Protein AF-0000000084645738 (afdb_homodimer)

Solvent-accessible surface area (backbone atoms only — not comparable to full-atom values): 15683 Å² total; per-residue (Å²): 135,86,78,62,60,73,39,54,56,56,24,42,34,43,46,16,68,72,65,32,25,70,26,30,28,39,40,43,40,24,30,69,53,58,88,92,52,81,77,32,96,80,44,27,20,27,33,40,83,92,60,74,38,79,64,73,41,34,33,49,59,48,52,29,48,41,45,73,14,26,33,33,26,34,39,42,29,28,55,78,23,42,85,62,40,76,23,53,52,48,69,60,42,36,53,37,39,76,53,41,87,52,50,32,29,40,29,28,4,66,43,44,60,73,33,47,59,59,37,42,75,33,51,32,57,21,38,47,42,59,58,58,52,45,33,48,68,41,55,51,65,60,37,52,54,47,46,62,64,59,54,63,69,76,115,130,80,75,60,59,68,36,50,58,54,28,43,31,44,46,17,68,71,66,33,26,70,28,31,28,38,39,43,41,24,31,67,52,57,89,91,53,82,78,34,94,82,43,28,20,26,34,41,82,93,59,74,39,79,59,72,39,33,34,48,60,47,52,28,48,40,43,74,17,26,35,33,26,35,38,43,28,28,54,78,24,43,87,62,40,76,22,55,52,47,69,59,42,34,53,36,39,76,54,44,88,55,50,30,31,40,27,28,4,66,44,44,56,63,36,47,58,59,37,42,74,32,50,30,55,22,38,47,45,58,55,64,52,44,39,46,66,34,55,49,65,54,32,50,53,44,43,64,64,58,55,62,75,77,117

InterPro domains:
  IPR006062 Histidine biosynthesis protein [PF00977] (1-139)
  IPR011060 Ribulose-phosphate binding barrel [SSF51366] (2-155)
  IPR013785 Aldolase-type TIM barrel [G3DSA:3.20.20.70] (1-155)
  IPR050064 Imidazole glycerol phosphate synthase HisA/HisF [PTHR21235] (2-155)

Structure (mmCIF, N/CA/C/O backbone):
data_AF-0000000084645738-model_v1
#
loop_
_entity.id
_entity.type
_entity.pdbx_description
1 polymer 'Imidazole glycerol phosphate synthase subunit hisF'
#
loop_
_atom_site.group_PDB
_atom_site.id
_atom_site.type_symbol
_atom_site.label_atom_id
_atom_site.label_alt_id
_atom_site.label_comp_id
_atom_site.label_asym_id
_atom_site.label_entity_id
_atom_site.label_seq_id
_atom_site.pdbx_PDB_ins_code
_atom_site.Cartn_x
_atom_site.Cartn_y
_atom_site.Cartn_z
_atom_site.occupancy
_atom_site.B_iso_or_equiv
_atom_site.auth_seq_id
_atom_site.auth_comp_id
_atom_site.auth_asym_id
_atom_site.auth_atom_id
_atom_site.pdbx_PDB_model_num
ATOM 1 N N . MET A 1 1 ? -13.875 25.016 13.992 1 19.98 1 MET A N 1
ATOM 2 C CA . MET A 1 1 ? -13.547 24.531 12.656 1 19.98 1 MET A CA 1
ATOM 3 C C . MET A 1 1 ? -12.781 23.203 12.742 1 19.98 1 MET A C 1
ATOM 5 O O . MET A 1 1 ? -11.984 23 13.656 1 19.98 1 MET A O 1
ATOM 9 N N . ASN A 1 2 ? -13.375 21.922 12.234 1 23.47 2 ASN A N 1
ATOM 10 C CA . ASN A 1 2 ? -13.695 20.578 12.672 1 23.47 2 ASN A CA 1
ATOM 11 C C . ASN A 1 2 ? -12.523 19.625 12.477 1 23.47 2 ASN A C 1
ATOM 13 O O . ASN A 1 2 ? -12.391 19 11.414 1 23.47 2 ASN A O 1
ATOM 17 N N . THR A 1 3 ? -11.312 20.094 12.461 1 30.38 3 THR A N 1
ATOM 18 C CA . THR A 1 3 ? -9.969 19.562 12.656 1 30.38 3 THR A CA 1
ATOM 19 C C . THR A 1 3 ? -10.008 18.312 13.547 1 30.38 3 THR A C 1
ATOM 21 O O . THR A 1 3 ? -8.961 17.797 13.938 1 30.38 3 THR A O 1
ATOM 24 N N . ALA A 1 4 ? -11.125 18.125 14.25 1 30.77 4 ALA A N 1
ATOM 25 C CA . ALA A 1 4 ? -11.547 17.344 15.406 1 30.77 4 ALA A CA 1
ATOM 26 C C . ALA A 1 4 ? -11.188 15.867 15.234 1 30.77 4 ALA A C 1
ATOM 28 O O . ALA A 1 4 ? -10.766 15.211 16.188 1 30.77 4 ALA A O 1
ATOM 29 N N . ALA A 1 5 ? -11.672 15.305 14.141 1 34.72 5 ALA A N 1
ATOM 30 C CA . ALA A 1 5 ? -11.891 13.859 14.109 1 34.72 5 ALA A CA 1
ATOM 31 C C . ALA A 1 5 ? -10.57 13.102 14.031 1 34.72 5 ALA A C 1
ATOM 33 O O . ALA A 1 5 ? -10.523 11.953 13.586 1 34.72 5 ALA A O 1
ATOM 34 N N . ILE A 1 6 ? -9.508 13.734 13.617 1 42.94 6 ILE A N 1
ATOM 35 C CA . ILE A 1 6 ? -8.312 12.906 13.734 1 42.94 6 ILE A CA 1
ATOM 36 C C . ILE A 1 6 ? -8.203 12.352 15.148 1 42.94 6 ILE A C 1
ATOM 38 O O . ILE A 1 6 ? -7.805 13.07 16.078 1 42.94 6 ILE A O 1
ATOM 42 N N . ALA A 1 7 ? -9.211 11.891 15.562 1 41.12 7 ALA A N 1
ATOM 43 C CA . ALA A 1 7 ? -9.43 11.469 16.938 1 41.12 7 ALA A CA 1
ATOM 44 C C . ALA A 1 7 ? -8.141 10.953 17.562 1 41.12 7 ALA A C 1
ATOM 46 O O . ALA A 1 7 ? -7.125 10.797 16.891 1 41.12 7 ALA A O 1
ATOM 47 N N . ARG A 1 8 ? -8.211 9.93 18.531 1 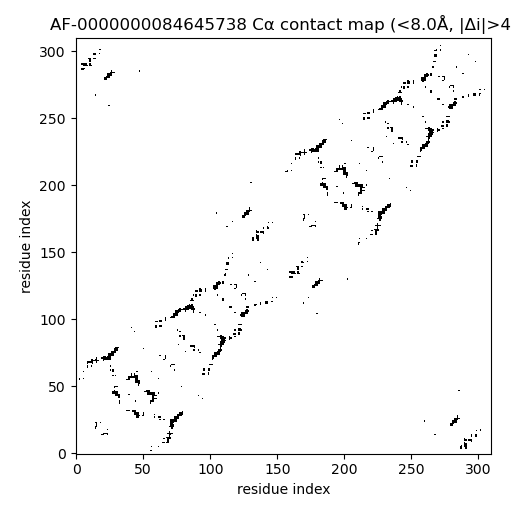45.41 8 ARG A N 1
ATOM 48 C CA . ARG A 1 8 ? -7.336 9.57 19.641 1 45.41 8 ARG A CA 1
ATOM 49 C C . ARG A 1 8 ? -6.051 8.922 19.141 1 45.41 8 ARG A C 1
ATOM 51 O O . ARG A 1 8 ? -6.031 7.727 18.828 1 45.41 8 ARG A O 1
ATOM 58 N N . PRO A 1 9 ? -5.062 9.812 18.781 1 52.31 9 PRO A N 1
ATOM 59 C CA . PRO A 1 9 ? -3.691 9.359 18.531 1 52.31 9 PRO A CA 1
ATOM 60 C C . PRO A 1 9 ? -3.316 8.125 19.359 1 52.31 9 PRO A C 1
ATOM 62 O O . PRO A 1 9 ? -2.453 7.348 18.953 1 52.31 9 PRO A O 1
ATOM 65 N N . ASP A 1 10 ? -4.145 7.871 20.25 1 56.78 10 ASP A N 1
ATOM 66 C CA . ASP A 1 10 ? -3.783 6.832 21.219 1 56.78 10 ASP A CA 1
ATOM 67 C C . ASP A 1 10 ? -3.959 5.441 20.609 1 56.78 10 ASP A C 1
ATOM 69 O O . ASP A 1 10 ? -3.211 4.516 20.938 1 56.78 10 ASP A O 1
ATOM 73 N N . LEU A 1 11 ? -4.836 5.363 19.531 1 60.38 11 LEU A N 1
ATOM 74 C CA . LEU A 1 11 ? -5.062 4.043 18.953 1 60.38 11 LEU A CA 1
ATOM 75 C C . LEU A 1 11 ? -3.834 3.572 18.172 1 60.38 11 LEU A C 1
ATOM 77 O O . LEU A 1 11 ? -3.412 2.42 18.312 1 60.38 11 LEU A O 1
ATOM 81 N N . LEU A 1 12 ? -3.32 4.445 17.406 1 63.72 12 LEU A N 1
ATOM 82 C CA . LEU A 1 12 ? -2.111 4.098 16.672 1 63.72 12 LEU A CA 1
ATOM 83 C C . LEU A 1 12 ? -0.973 3.752 17.625 1 63.72 12 LEU A C 1
ATOM 85 O O . LEU A 1 12 ? -0.23 2.795 17.391 1 63.72 12 LEU A O 1
ATOM 89 N N . ALA A 1 13 ? -1.015 4.512 18.609 1 66.12 13 ALA A N 1
ATOM 90 C CA . ALA A 1 13 ? 0.044 4.266 19.578 1 66.12 13 ALA A CA 1
ATOM 91 C C . ALA A 1 13 ? -0.136 2.908 20.25 1 66.12 13 ALA A C 1
ATOM 93 O O . ALA A 1 13 ? 0.835 2.174 20.453 1 66.12 13 ALA A O 1
ATOM 94 N N . ASP A 1 14 ? -1.35 2.6 20.469 1 66.62 14 ASP A N 1
ATOM 95 C CA . ASP A 1 14 ? -1.651 1.313 21.078 1 66.62 14 ASP A CA 1
ATOM 96 C C . ASP A 1 14 ? -1.335 0.158 20.141 1 66.62 14 ASP A C 1
ATOM 98 O O . ASP A 1 14 ? -0.784 -0.862 20.547 1 66.62 14 ASP A O 1
ATOM 102 N N . MET A 1 15 ? -1.644 0.355 18.891 1 67.62 15 MET A N 1
ATOM 103 C CA . MET A 1 15 ? -1.354 -0.666 17.891 1 67.62 15 MET A CA 1
ATOM 104 C C . MET A 1 15 ? 0.15 -0.862 17.734 1 67.62 15 MET A C 1
ATOM 106 O O . MET A 1 15 ? 0.629 -1.995 17.672 1 67.62 15 MET A O 1
ATOM 110 N N . ALA A 1 16 ? 0.725 0.245 17.656 1 67.69 16 ALA A N 1
ATOM 111 C CA . ALA A 1 16 ? 2.176 0.209 17.5 1 67.69 16 ALA A CA 1
ATOM 112 C C . ALA A 1 16 ? 2.838 -0.479 18.688 1 67.69 16 ALA A C 1
ATOM 114 O O . ALA A 1 16 ? 3.803 -1.23 18.516 1 67.69 16 ALA A O 1
ATOM 115 N N . THR A 1 17 ? 2.307 -0.251 19.766 1 68.25 17 THR A N 1
ATOM 116 C CA . THR A 1 17 ? 2.832 -0.866 20.984 1 68.25 17 THR A CA 1
ATOM 117 C C . THR A 1 17 ? 2.551 -2.365 21 1 68.25 17 THR A C 1
ATOM 119 O O . THR A 1 17 ? 3.414 -3.162 21.375 1 68.25 17 THR A O 1
ATOM 122 N N . GLN A 1 18 ? 1.449 -2.699 20.469 1 65.62 18 GLN A N 1
ATOM 123 C CA . GLN A 1 18 ? 1.016 -4.09 20.531 1 65.62 18 GLN A CA 1
ATOM 124 C C . GLN A 1 18 ? 1.682 -4.926 19.453 1 65.62 18 GLN A C 1
ATOM 126 O O . GLN A 1 18 ? 2.107 -6.055 19.703 1 65.62 18 GLN A O 1
ATOM 131 N N . PHE A 1 19 ? 1.628 -4.414 18.344 1 70.75 19 PHE A N 1
ATOM 132 C CA . PHE A 1 19 ? 2.045 -5.203 17.188 1 70.75 19 PHE A CA 1
ATOM 133 C C . PHE A 1 19 ? 3.426 -4.77 16.703 1 70.75 19 PHE A C 1
ATOM 135 O O . PHE A 1 19 ? 4.074 -5.488 15.945 1 70.75 19 PHE A O 1
ATOM 142 N N . GLY A 1 20 ? 3.814 -3.826 17.328 1 73.38 20 GLY A N 1
ATOM 143 C CA . GLY A 1 20 ? 5.027 -3.234 16.781 1 73.38 20 GLY A CA 1
ATOM 144 C C . GLY A 1 20 ? 4.758 -2.246 15.664 1 73.38 20 GLY A C 1
ATOM 145 O O . GLY A 1 20 ? 3.914 -2.492 14.797 1 73.38 20 GLY A O 1
ATOM 146 N N . SER A 1 21 ? 5.301 -1.102 15.742 1 72.12 21 SER A N 1
ATOM 147 C CA . SER A 1 21 ? 5.148 -0.028 14.773 1 72.12 21 SER A CA 1
ATOM 148 C C . SER A 1 21 ? 5.316 -0.547 13.344 1 72.12 21 SER A C 1
ATOM 150 O O . SER A 1 21 ? 4.629 -0.092 12.43 1 72.12 21 SER A O 1
ATOM 152 N N . GLN A 1 22 ? 6.109 -1.554 13.266 1 73.62 22 GLN A N 1
ATOM 153 C CA . GLN A 1 22 ? 6.48 -2.047 11.945 1 73.62 22 GLN A CA 1
ATOM 154 C C . GLN A 1 22 ? 5.332 -2.82 11.297 1 73.62 22 GLN A C 1
ATOM 156 O O . GLN A 1 22 ? 5.355 -3.094 10.102 1 73.62 22 GLN A O 1
ATOM 161 N N . CYS A 1 23 ? 4.262 -2.971 12.172 1 77.88 23 CYS A N 1
ATOM 162 C CA . CYS A 1 23 ? 3.197 -3.832 11.672 1 77.88 23 CYS A CA 1
ATOM 163 C C . CYS A 1 23 ? 2.043 -3.006 11.117 1 77.88 23 CYS A C 1
ATOM 165 O O . CYS A 1 23 ? 1.074 -3.559 10.594 1 77.88 23 CYS A O 1
ATOM 167 N N . ILE A 1 24 ? 2.199 -1.733 11.188 1 85.75 24 ILE A N 1
ATOM 168 C CA . ILE A 1 24 ? 1.086 -0.901 10.75 1 85.75 24 ILE A CA 1
ATOM 169 C C . ILE A 1 24 ? 1.552 0.042 9.641 1 85.75 24 ILE A C 1
ATOM 171 O O . ILE A 1 24 ? 2.477 0.833 9.844 1 85.75 24 ILE A O 1
ATOM 175 N N . VAL A 1 25 ? 0.926 -0.125 8.531 1 92.25 25 VAL A N 1
ATOM 176 C CA . VAL A 1 25 ? 1.122 0.816 7.438 1 92.25 25 VAL A CA 1
ATOM 177 C C . VAL A 1 25 ? -0.092 1.735 7.32 1 92.25 25 VAL A C 1
ATOM 179 O O . VAL A 1 25 ? -1.221 1.267 7.16 1 92.25 25 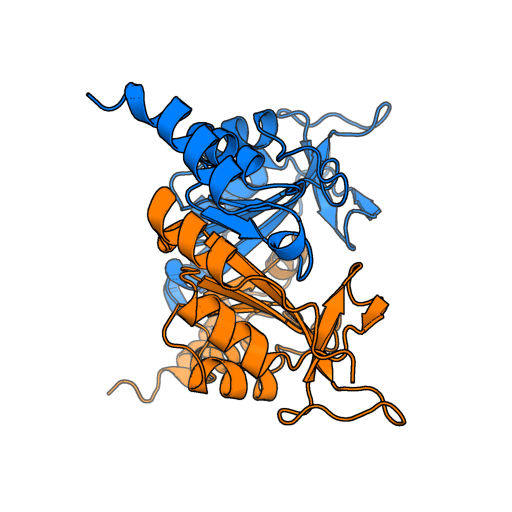VAL A O 1
ATOM 182 N N . LEU A 1 26 ? 0.115 3.014 7.453 1 90.31 26 LEU A N 1
ATOM 183 C CA . LEU A 1 26 ? -0.957 3.988 7.281 1 90.31 26 LEU A CA 1
ATOM 184 C C . LEU A 1 26 ? -1.108 4.379 5.816 1 90.31 26 LEU A C 1
ATOM 186 O O . LEU A 1 26 ? -0.167 4.895 5.207 1 90.31 26 LEU A O 1
ATOM 190 N N . SER A 1 27 ? -2.277 4.059 5.301 1 93 27 SER A N 1
ATOM 191 C CA . SER A 1 27 ? -2.584 4.547 3.959 1 93 27 SER A CA 1
ATOM 192 C C . SER A 1 27 ? -3.107 5.977 3.996 1 93 27 SER A C 1
ATOM 194 O O . SER A 1 27 ? -4.086 6.27 4.688 1 93 27 SER A O 1
ATOM 196 N N . VAL A 1 28 ? -2.439 6.832 3.316 1 94 28 VAL A N 1
ATOM 197 C CA . VAL A 1 28 ? -2.863 8.219 3.156 1 94 28 VAL A CA 1
ATOM 198 C C . VAL A 1 28 ? -3.223 8.484 1.695 1 94 28 VAL A C 1
ATOM 200 O O . VAL A 1 28 ? -2.338 8.664 0.855 1 94 28 VAL A O 1
ATOM 203 N N . ASP A 1 29 ? -4.508 8.461 1.378 1 94.81 29 ASP A N 1
ATOM 204 C CA . ASP A 1 29 ? -4.992 8.906 0.074 1 94.81 29 ASP A CA 1
ATOM 205 C C . ASP A 1 29 ? -5.172 10.422 0.041 1 94.81 29 ASP A C 1
ATOM 207 O O . ASP A 1 29 ? -6.055 10.961 0.711 1 94.81 29 ASP A O 1
ATOM 211 N N . ALA A 1 30 ? -4.336 11.023 -0.701 1 97 30 ALA A N 1
ATOM 212 C CA . ALA A 1 30 ? -4.281 12.484 -0.624 1 97 30 ALA A CA 1
ATOM 213 C C . ALA A 1 30 ? -4.438 13.109 -2.006 1 97 30 ALA A C 1
ATOM 215 O O . ALA A 1 30 ? -4.094 12.492 -3.018 1 97 30 ALA A O 1
ATOM 216 N N . ARG A 1 31 ? -4.934 14.297 -2.023 1 97.94 31 ARG A N 1
ATOM 217 C CA . ARG A 1 31 ? -5.027 15.109 -3.234 1 97.94 31 ARG A CA 1
ATOM 218 C C . ARG A 1 31 ? -4.863 16.594 -2.916 1 97.94 31 ARG A C 1
ATOM 220 O O . ARG A 1 31 ? -4.957 17 -1.756 1 97.94 31 ARG A O 1
ATOM 227 N N . LYS A 1 32 ? -4.621 17.328 -3.975 1 98.44 32 LYS A N 1
ATOM 228 C CA . LYS A 1 32 ? -4.676 18.781 -3.809 1 98.44 32 LYS A CA 1
ATOM 229 C C . LYS A 1 32 ? -6.074 19.234 -3.4 1 98.44 32 LYS A C 1
ATOM 231 O O . LYS A 1 32 ? -7.074 18.734 -3.92 1 98.44 32 LYS A O 1
ATOM 236 N N . VAL A 1 33 ? -6.094 20.141 -2.506 1 98 33 VAL A N 1
ATOM 237 C CA . VAL A 1 33 ? -7.375 20.703 -2.098 1 98 33 VAL A CA 1
ATOM 238 C C . VAL A 1 33 ? -8.055 21.359 -3.299 1 98 33 VAL A C 1
ATOM 240 O O . VAL A 1 33 ? -7.453 22.172 -3.996 1 98 33 VAL A O 1
ATOM 243 N N . PRO A 1 34 ? -9.32 20.922 -3.566 1 96.94 34 PRO A N 1
ATOM 244 C CA . PRO A 1 34 ? -10 21.516 -4.715 1 96.94 34 PRO A CA 1
ATOM 245 C C . PRO A 1 34 ? -10.172 23.031 -4.582 1 96.94 34 PRO A C 1
ATOM 247 O O . PRO A 1 34 ? -10.328 23.547 -3.473 1 96.94 34 PRO A O 1
ATOM 250 N N . VAL A 1 35 ? -10.188 23.688 -5.715 1 94.88 35 VAL A N 1
ATOM 251 C CA . VAL A 1 35 ? -10.43 25.125 -5.742 1 94.88 35 VAL A CA 1
ATOM 252 C C . VAL A 1 35 ? -11.805 25.422 -5.133 1 94.88 35 VAL A C 1
ATOM 254 O O . VAL A 1 35 ? -12.789 24.75 -5.441 1 94.88 35 VAL A O 1
ATOM 257 N N . GLY A 1 36 ? -11.922 26.406 -4.234 1 94.12 36 GLY A N 1
ATOM 258 C CA . GLY A 1 36 ? -13.18 26.781 -3.609 1 94.12 36 GLY A CA 1
ATOM 259 C C . GLY A 1 36 ? -13.391 26.125 -2.256 1 94.12 36 GLY A C 1
ATOM 260 O O . GLY A 1 36 ? -14.297 26.5 -1.51 1 94.12 36 GLY A O 1
ATOM 261 N N . SER A 1 37 ? -12.617 25.094 -2.01 1 94.69 37 SER A N 1
ATOM 262 C CA . SER A 1 37 ? -12.688 24.438 -0.708 1 94.69 37 SER A CA 1
ATOM 263 C C . SER A 1 37 ? -11.766 25.109 0.302 1 94.69 37 SER A C 1
ATOM 265 O O . SER A 1 37 ? -10.906 25.906 -0.073 1 94.69 37 SER A O 1
ATOM 267 N N . SER A 1 38 ? -12.047 24.891 1.589 1 95.12 38 SER A N 1
ATOM 268 C CA . SER A 1 38 ? -11.156 25.406 2.621 1 95.12 38 SER A CA 1
ATOM 269 C C . SER A 1 38 ? -9.758 24.812 2.49 1 95.12 38 SER A C 1
ATOM 271 O O . SER A 1 38 ? -9.586 23.594 2.467 1 95.12 38 SER A O 1
ATOM 273 N N . PRO A 1 39 ? -8.75 25.656 2.463 1 96.12 39 PRO A N 1
ATOM 274 C CA . PRO A 1 39 ? -7.391 25.156 2.25 1 96.12 39 PRO A CA 1
ATOM 275 C C . PRO A 1 39 ? -6.82 24.469 3.484 1 96.12 39 PRO A C 1
ATOM 277 O O . PRO A 1 39 ? -7.242 24.75 4.609 1 96.12 39 PRO A O 1
ATOM 280 N N . THR A 1 40 ? -6 23.5 3.271 1 96.19 40 THR A N 1
ATOM 281 C CA . THR A 1 40 ? -5.125 22.984 4.316 1 96.19 40 THR A CA 1
ATOM 282 C C . THR A 1 40 ? -3.775 23.688 4.293 1 96.19 40 THR A C 1
ATOM 284 O O . THR A 1 40 ? -3.373 24.234 3.264 1 96.19 40 THR A O 1
ATOM 287 N N . PRO A 1 41 ? -3.074 23.688 5.41 1 96.88 41 PRO A N 1
ATOM 288 C CA . PRO A 1 41 ? -1.76 24.328 5.434 1 96.88 41 PRO A CA 1
ATOM 289 C C . PRO A 1 41 ? -0.815 23.781 4.363 1 96.88 41 PRO A C 1
ATOM 291 O O . PRO A 1 41 ? -0.077 24.547 3.736 1 96.88 41 PRO A O 1
ATOM 294 N N . SER A 1 42 ? -0.787 22.484 4.047 1 98.19 42 SER A N 1
ATOM 295 C CA . SER A 1 42 ? 0.141 21.891 3.094 1 98.19 42 SER A CA 1
ATOM 296 C C . SER A 1 42 ? -0.382 22 1.665 1 98.19 42 SER A C 1
ATOM 298 O O . SER A 1 42 ? 0.374 21.828 0.707 1 98.19 42 SER A O 1
ATOM 300 N N . GLY A 1 43 ? -1.649 22.219 1.474 1 98.25 43 GLY A N 1
ATOM 301 C CA . GLY A 1 43 ? -2.26 22.266 0.154 1 98.25 43 GLY A CA 1
ATOM 302 C C . GLY A 1 43 ? -2.861 20.938 -0.271 1 98.25 43 GLY A C 1
ATOM 303 O O . GLY A 1 43 ? -3.547 20.875 -1.292 1 98.25 43 GLY A O 1
ATOM 304 N N . TRP A 1 44 ? -2.631 19.906 0.46 1 98.19 44 TRP A N 1
ATOM 305 C CA . TRP A 1 44 ? -3.205 18.594 0.198 1 98.19 44 TRP A CA 1
ATOM 306 C C . TRP A 1 44 ? -4.176 18.188 1.304 1 98.19 44 TRP A C 1
ATOM 308 O O . TRP A 1 44 ? -3.982 18.547 2.469 1 98.19 44 TRP A O 1
ATOM 318 N N . GLU A 1 45 ? -5.227 17.422 0.9 1 96.19 45 GLU A N 1
ATOM 319 C CA . GLU A 1 45 ? -6.16 16.859 1.873 1 96.19 45 GLU A CA 1
ATOM 320 C C . GLU A 1 45 ? -6.254 15.344 1.74 1 96.19 45 GLU A C 1
ATOM 322 O O . GLU A 1 45 ? -6.051 14.797 0.654 1 96.19 45 GLU A O 1
ATOM 327 N N . VAL A 1 46 ? -6.535 14.758 2.887 1 93.75 46 VAL A N 1
ATOM 328 C CA . VAL A 1 46 ? -6.828 13.328 2.906 1 93.75 46 VAL A CA 1
ATOM 329 C C . VAL A 1 46 ? -8.219 13.078 2.336 1 93.75 46 VAL A C 1
ATOM 331 O O . VAL A 1 46 ? -9.148 13.852 2.588 1 93.75 46 VAL A O 1
ATOM 334 N N . THR A 1 47 ? -8.281 12.016 1.558 1 92.69 47 THR A N 1
ATOM 335 C CA . THR A 1 47 ? -9.578 11.609 1.035 1 92.69 47 THR A CA 1
ATOM 336 C C . THR A 1 47 ? -9.953 10.219 1.542 1 92.69 47 THR A C 1
ATOM 338 O O . THR A 1 47 ? -9.125 9.523 2.135 1 92.69 47 THR A O 1
ATOM 341 N N . THR A 1 48 ? -11.195 9.898 1.443 1 85.5 48 THR A N 1
ATOM 342 C CA . THR A 1 48 ? -11.727 8.57 1.715 1 85.5 48 THR A CA 1
ATOM 343 C C . THR A 1 48 ? -12.562 8.07 0.539 1 85.5 48 THR A C 1
ATOM 345 O O . THR A 1 48 ? -12.688 8.758 -0.477 1 85.5 48 THR A O 1
ATOM 348 N N . HIS A 1 49 ? -13.016 6.848 0.566 1 83.5 49 HIS A N 1
ATOM 349 C CA . HIS A 1 49 ? -13.828 6.246 -0.485 1 83.5 49 HIS A CA 1
ATOM 350 C C . HIS A 1 49 ? -13.125 6.316 -1.835 1 83.5 49 HIS A C 1
ATOM 352 O O . HIS A 1 49 ? -13.695 6.793 -2.816 1 83.5 49 HIS A O 1
ATOM 358 N N . GLY A 1 50 ? -11.867 5.941 -1.845 1 79.69 50 GLY A N 1
ATOM 359 C CA . GLY A 1 50 ? -11.125 5.871 -3.09 1 79.69 50 GLY A CA 1
ATOM 360 C C . GLY A 1 50 ? -10.852 7.23 -3.703 1 79.69 50 GLY A C 1
ATOM 361 O O . GLY A 1 50 ? -10.805 7.367 -4.93 1 79.69 50 GLY A O 1
ATOM 362 N N . GLY A 1 51 ? -10.859 8.328 -2.865 1 87.38 51 GLY A N 1
ATOM 363 C CA . GLY A 1 51 ? -10.562 9.656 -3.377 1 87.38 51 GLY A CA 1
ATOM 364 C C . GLY A 1 51 ? -11.805 10.492 -3.609 1 87.38 51 GLY A C 1
ATOM 365 O O . GLY A 1 51 ? -11.711 11.688 -3.908 1 87.38 51 GLY A O 1
ATOM 366 N N . ARG A 1 52 ? -12.953 9.945 -3.416 1 88.06 52 ARG A N 1
ATOM 367 C CA . ARG A 1 52 ? -14.195 10.602 -3.791 1 88.06 52 ARG A CA 1
ATOM 368 C C . ARG A 1 52 ? -14.633 11.594 -2.723 1 88.06 52 ARG A C 1
ATOM 370 O O . ARG A 1 52 ? -15.32 12.578 -3.021 1 88.06 52 ARG A O 1
ATOM 377 N N . ARG A 1 53 ? -14.289 11.32 -1.519 1 88.75 53 ARG A N 1
ATOM 378 C CA . ARG A 1 53 ? -14.742 12.18 -0.43 1 88.75 53 ARG A CA 1
ATOM 379 C C . ARG A 1 53 ? -13.562 12.867 0.256 1 88.75 53 ARG A C 1
ATOM 381 O O . ARG A 1 53 ? -12.656 12.195 0.757 1 88.75 53 ARG A O 1
ATOM 388 N N . GLY A 1 54 ? -13.641 14.211 0.299 1 88.81 54 GLY A N 1
ATOM 389 C CA . GLY A 1 54 ? -12.648 14.977 1.038 1 88.81 54 GLY A CA 1
ATOM 390 C C . GLY A 1 54 ? -12.906 15 2.533 1 88.81 54 GLY A C 1
ATOM 391 O O . GLY A 1 54 ? -14.062 15.055 2.967 1 88.81 54 GLY A O 1
ATOM 392 N N . THR A 1 55 ? -11.836 15.031 3.336 1 86.81 55 THR A N 1
ATOM 393 C CA . THR A 1 55 ? -12 15.023 4.785 1 86.81 55 THR A CA 1
ATOM 394 C C . THR A 1 55 ? -11.711 16.406 5.367 1 86.81 55 THR A C 1
ATOM 396 O O . THR A 1 55 ? -12.055 16.688 6.516 1 86.81 55 THR A O 1
ATOM 399 N N . GLY A 1 56 ? -11.062 17.203 4.578 1 88.75 56 GLY A N 1
ATOM 400 C CA . GLY A 1 56 ? -10.602 18.484 5.102 1 88.75 56 GLY A CA 1
ATOM 401 C C . GLY A 1 56 ? -9.375 18.359 5.98 1 88.75 56 GLY A C 1
ATOM 402 O O . GLY A 1 56 ? -8.805 19.359 6.41 1 88.75 56 GLY A O 1
ATOM 403 N N . ILE A 1 57 ? -8.875 17.125 6.207 1 88.5 57 ILE A N 1
ATOM 404 C CA . ILE A 1 57 ? -7.691 16.859 7.023 1 88.5 57 ILE A CA 1
ATOM 405 C C . ILE A 1 57 ? -6.43 17.062 6.184 1 88.5 57 ILE A C 1
ATOM 407 O O . ILE A 1 57 ? -6.352 16.562 5.055 1 88.5 57 ILE A O 1
ATOM 411 N N . ASP A 1 58 ? -5.523 17.797 6.773 1 93.38 58 ASP A N 1
ATOM 412 C CA . ASP A 1 58 ? -4.258 18.016 6.078 1 93.38 58 ASP A CA 1
ATOM 413 C C . ASP A 1 58 ? -3.471 16.719 5.941 1 93.38 58 ASP A C 1
ATOM 415 O O . ASP A 1 58 ? -3.186 16.047 6.938 1 93.38 58 ASP A O 1
ATOM 419 N N . ALA A 1 59 ? -3.057 16.422 4.719 1 95.69 59 ALA A N 1
ATOM 420 C CA . ALA A 1 59 ? -2.426 15.133 4.445 1 95.69 59 ALA A CA 1
ATOM 421 C C . ALA A 1 59 ? -1.059 15.039 5.117 1 95.69 59 ALA A C 1
ATOM 423 O O . ALA A 1 59 ? -0.699 13.992 5.66 1 95.69 59 ALA A O 1
ATOM 424 N N . VAL A 1 60 ? -0.242 16.078 5.055 1 97.38 60 VAL A N 1
ATOM 425 C CA . VAL A 1 60 ? 1.099 16.078 5.633 1 97.38 60 VAL A CA 1
ATOM 426 C C . VAL A 1 60 ? 1.006 15.977 7.152 1 97.38 60 VAL A C 1
ATOM 428 O O . VAL A 1 60 ? 1.713 15.18 7.773 1 97.38 60 VAL A O 1
ATOM 431 N N . GLU A 1 61 ? 0.076 16.719 7.711 1 92.56 61 GLU A N 1
ATOM 432 C CA . GLU A 1 61 ? -0.137 16.656 9.156 1 92.56 61 GLU A CA 1
ATOM 433 C C . GLU A 1 61 ? -0.628 15.281 9.586 1 92.56 61 GLU A C 1
ATOM 435 O O . GLU A 1 61 ? -0.211 14.758 10.625 1 92.56 61 GLU A O 1
ATOM 440 N N . TRP A 1 62 ? -1.487 14.703 8.805 1 90.44 62 TRP A N 1
ATOM 441 C CA . TRP A 1 62 ? -2.021 13.383 9.117 1 90.44 62 TRP A CA 1
ATOM 442 C C . TRP A 1 62 ? -0.915 12.328 9.125 1 90.44 62 TRP A C 1
ATOM 444 O O . TRP A 1 62 ? -0.848 11.492 10.023 1 90.44 62 TRP A O 1
ATOM 454 N N . ALA A 1 63 ? -0.063 12.375 8.133 1 92.62 63 ALA A N 1
ATOM 455 C CA . ALA A 1 63 ? 1.074 11.461 8.07 1 92.62 63 ALA A CA 1
ATOM 456 C C . ALA A 1 63 ? 1.969 11.609 9.297 1 92.62 63 ALA A C 1
ATOM 458 O O . ALA A 1 63 ? 2.363 10.609 9.906 1 92.62 63 ALA A O 1
ATOM 459 N N . ALA A 1 64 ? 2.252 12.836 9.641 1 91.5 64 ALA A N 1
ATOM 460 C CA . ALA A 1 64 ? 3.104 13.109 10.797 1 91.5 64 ALA A CA 1
ATOM 461 C C . ALA A 1 64 ? 2.459 12.594 12.078 1 91.5 64 ALA A C 1
ATOM 463 O O . ALA A 1 64 ? 3.123 11.961 12.906 1 91.5 64 ALA A O 1
ATOM 464 N N . ARG A 1 65 ? 1.208 12.836 12.148 1 85.12 65 ARG A N 1
ATOM 465 C CA . ARG A 1 65 ? 0.487 12.383 13.336 1 85.12 65 ARG A CA 1
ATOM 466 C C . ARG A 1 65 ? 0.472 10.859 13.422 1 85.12 65 ARG A C 1
ATOM 468 O O . ARG A 1 65 ? 0.647 10.289 14.5 1 85.12 65 ARG A O 1
ATOM 475 N N . GLY A 1 66 ? 0.197 10.242 12.273 1 84.62 66 GLY A N 1
ATOM 476 C CA . GLY A 1 66 ? 0.258 8.789 12.242 1 84.62 66 GLY A CA 1
ATOM 477 C C . GLY A 1 66 ? 1.593 8.242 12.703 1 84.62 66 GLY A C 1
ATOM 478 O O . GLY A 1 66 ? 1.64 7.297 13.492 1 84.62 66 GLY A O 1
ATOM 479 N N . ALA A 1 67 ? 2.662 8.805 12.211 1 87.31 67 ALA A N 1
ATOM 480 C CA . ALA A 1 67 ? 4.004 8.391 12.617 1 87.31 67 ALA A CA 1
ATOM 481 C C . ALA A 1 67 ? 4.211 8.594 14.117 1 87.31 67 ALA A C 1
ATOM 483 O O . ALA A 1 67 ? 4.738 7.711 14.797 1 87.31 67 ALA A O 1
ATOM 484 N N . ASP A 1 68 ? 3.711 9.68 14.625 1 81.75 68 ASP A N 1
ATOM 485 C CA . ASP A 1 68 ? 3.836 9.984 16.047 1 81.75 68 ASP A CA 1
ATOM 486 C C . ASP A 1 68 ? 3.061 8.977 16.891 1 81.75 68 ASP A C 1
ATOM 488 O O . ASP A 1 68 ? 3.465 8.664 18.016 1 81.75 68 ASP A O 1
ATOM 492 N N . LEU A 1 69 ? 2.021 8.531 16.281 1 77.38 69 LEU A N 1
ATOM 493 C CA . LEU A 1 69 ? 1.151 7.625 17.016 1 77.38 69 LEU A CA 1
ATOM 494 C C . LEU A 1 69 ? 1.651 6.188 16.922 1 77.38 69 LEU A C 1
ATOM 496 O O . LEU A 1 69 ? 1.102 5.285 17.562 1 77.38 69 LEU A O 1
ATOM 500 N N . GLY A 1 70 ? 2.629 5.957 15.992 1 78.12 70 GLY A N 1
ATOM 501 C CA . GLY A 1 70 ? 3.297 4.672 16.078 1 78.12 70 GLY A CA 1
ATOM 502 C C . GLY A 1 70 ? 3.189 3.854 14.805 1 78.12 70 GLY A C 1
ATOM 503 O O . GLY A 1 70 ? 3.584 2.686 14.773 1 78.12 70 GLY A O 1
ATOM 504 N N . VAL A 1 71 ? 2.605 4.457 13.758 1 84.88 71 VAL A N 1
ATOM 505 C CA . VAL A 1 71 ? 2.625 3.707 12.508 1 84.88 71 VAL A CA 1
ATOM 506 C C . VAL A 1 71 ? 4.066 3.52 12.039 1 84.88 71 VAL A C 1
ATOM 508 O O . VAL A 1 71 ? 4.895 4.422 12.188 1 84.88 71 VAL A O 1
ATOM 511 N N . GLY A 1 72 ? 4.27 2.311 11.516 1 87.56 72 GLY A N 1
ATOM 512 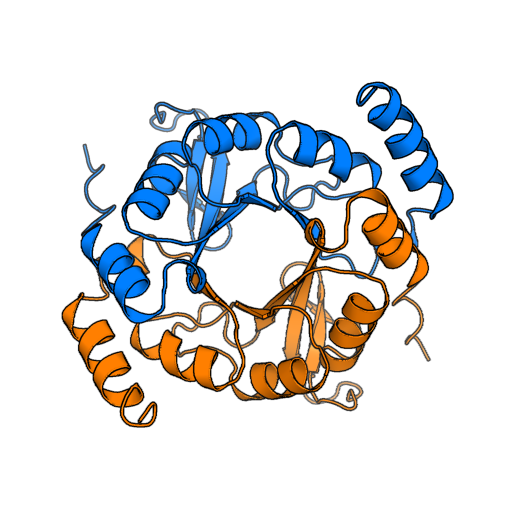C CA . GLY A 1 72 ? 5.641 1.971 11.156 1 87.56 72 GLY A CA 1
ATOM 513 C C . GLY A 1 72 ? 6.02 2.41 9.758 1 87.56 72 GLY A C 1
ATOM 514 O O . GLY A 1 72 ? 7.203 2.451 9.414 1 87.56 72 GLY A O 1
ATOM 515 N N . GLU A 1 73 ? 5.023 2.734 8.992 1 93.56 73 GLU A N 1
ATOM 516 C CA . GLU A 1 73 ? 5.23 3.051 7.582 1 93.56 73 GLU A CA 1
ATOM 517 C C . GLU A 1 73 ? 4.027 3.785 6.996 1 93.56 73 GLU A C 1
ATOM 519 O O . GLU A 1 73 ? 2.904 3.629 7.477 1 93.56 73 GLU A O 1
ATOM 524 N N . ILE A 1 74 ? 4.258 4.637 6.035 1 94.5 74 ILE A N 1
ATOM 525 C CA . ILE A 1 74 ? 3.209 5.395 5.359 1 94.5 74 ILE A CA 1
ATOM 526 C C . ILE A 1 74 ? 3.129 4.973 3.895 1 94.5 74 ILE A C 1
ATOM 528 O O . ILE A 1 74 ? 4.148 4.91 3.203 1 94.5 74 ILE A O 1
ATOM 532 N N . LEU A 1 75 ?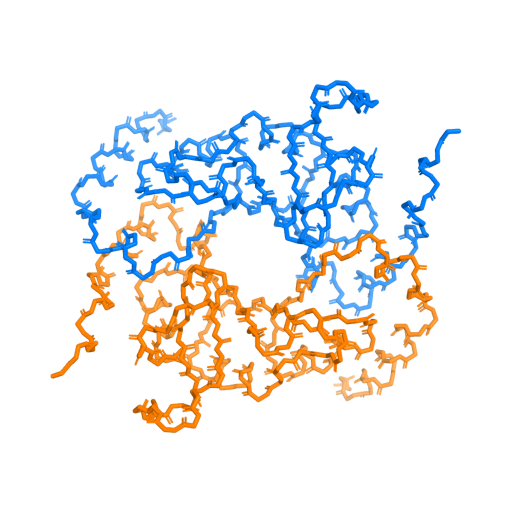 1.995 4.516 3.453 1 96.75 75 LEU A N 1
ATOM 533 C CA . LEU A 1 75 ? 1.688 4.414 2.029 1 96.75 75 LEU A CA 1
ATOM 534 C C . LEU A 1 75 ? 1 5.68 1.529 1 96.75 75 LEU A C 1
ATOM 536 O O . LEU A 1 75 ? -0.172 5.914 1.831 1 96.75 75 LEU A O 1
ATOM 540 N N . LEU A 1 76 ? 1.743 6.543 0.828 1 97.5 76 LEU A N 1
ATOM 541 C CA . LEU A 1 76 ? 1.251 7.824 0.34 1 97.5 76 LEU A CA 1
ATOM 542 C C . LEU A 1 76 ? 0.737 7.703 -1.091 1 97.5 76 LEU A C 1
ATOM 544 O O . LEU A 1 76 ? 1.527 7.617 -2.033 1 97.5 76 LEU A O 1
ATOM 548 N N . ASN A 1 77 ? -0.583 7.711 -1.213 1 96.31 77 ASN A N 1
ATOM 549 C CA . ASN A 1 77 ? -1.227 7.574 -2.516 1 96.31 77 ASN A CA 1
ATOM 550 C C . ASN A 1 77 ? -1.734 8.914 -3.031 1 96.31 77 ASN A C 1
ATOM 552 O O . ASN A 1 77 ? -2.633 9.516 -2.438 1 96.31 77 ASN A O 1
ATOM 556 N N . SER A 1 78 ? -1.129 9.43 -4.117 1 97.62 78 SER A N 1
ATOM 557 C CA . SER A 1 78 ? -1.621 10.648 -4.762 1 97.62 78 SER A CA 1
ATOM 558 C C . SER A 1 78 ? -2.84 10.352 -5.633 1 97.62 78 SER A C 1
ATOM 560 O O . SER A 1 78 ? -2.723 9.727 -6.688 1 97.62 78 SER A O 1
ATOM 562 N N . MET A 1 79 ? -3.916 10.867 -5.145 1 96.25 79 MET A N 1
ATOM 563 C CA . MET A 1 79 ? -5.152 10.648 -5.887 1 96.25 79 MET A CA 1
ATOM 564 C C . MET A 1 79 ? -5.125 11.383 -7.223 1 96.25 79 MET A C 1
ATOM 566 O O . MET A 1 79 ? -5.715 10.93 -8.203 1 96.25 79 MET A O 1
ATOM 570 N N . ASP A 1 80 ? -4.375 12.523 -7.277 1 97 80 ASP A N 1
ATOM 571 C CA . ASP A 1 80 ? -4.242 13.305 -8.5 1 97 80 ASP A CA 1
ATOM 572 C C . ASP A 1 80 ? -3.375 12.586 -9.523 1 97 80 ASP A C 1
ATOM 574 O O . ASP A 1 80 ? -3.607 12.695 -10.734 1 97 80 ASP A O 1
ATOM 578 N N . ALA A 1 81 ? -2.422 11.789 -9.062 1 95.12 81 ALA A N 1
ATOM 579 C CA . ALA A 1 81 ? -1.465 11.141 -9.953 1 95.12 81 ALA A CA 1
ATOM 580 C C . ALA A 1 81 ? -1.923 9.727 -10.305 1 95.12 81 ALA A C 1
ATOM 582 O O . ALA A 1 81 ? -1.53 9.188 -11.344 1 95.12 81 ALA A O 1
ATOM 583 N N . ASP A 1 82 ? -2.74 9.125 -9.477 1 91.31 82 ASP A N 1
ATOM 584 C CA . ASP A 1 82 ? -3.146 7.727 -9.625 1 91.31 82 ASP A CA 1
ATOM 585 C C . ASP A 1 82 ? -3.779 7.484 -10.992 1 91.31 82 ASP A C 1
ATOM 587 O O . ASP A 1 82 ? -4.695 8.203 -11.398 1 91.31 82 ASP A O 1
ATOM 591 N N . GLY A 1 83 ? -3.246 6.562 -11.672 1 86 83 GLY A N 1
ATOM 592 C CA . GLY A 1 83 ? -3.795 6.164 -12.961 1 86 83 GLY A CA 1
ATOM 593 C C . GLY A 1 83 ? -3.273 7 -14.109 1 86 83 GLY A C 1
ATOM 594 O O . GLY A 1 83 ? -3.5 6.668 -15.281 1 86 83 GLY A O 1
ATOM 595 N N . THR A 1 84 ? -2.525 8.07 -13.859 1 89.94 84 THR A N 1
ATOM 596 C CA . THR A 1 84 ? -2.094 8.984 -14.922 1 89.94 84 THR A CA 1
ATOM 597 C C . THR A 1 84 ? -0.894 8.406 -15.664 1 89.94 84 THR A C 1
ATOM 599 O O . THR A 1 84 ? -0.641 8.773 -16.812 1 89.94 84 THR A O 1
ATOM 602 N N . LYS A 1 85 ? -0.116 7.551 -14.977 1 86.06 85 LYS A N 1
ATOM 603 C CA . LYS A 1 85 ? 1.113 6.984 -15.516 1 86.06 85 LYS A CA 1
ATOM 604 C C . LYS A 1 85 ? 2.105 8.078 -15.898 1 86.06 85 LYS A C 1
ATOM 606 O O . LYS A 1 85 ? 2.877 7.922 -16.844 1 86.06 85 LYS A O 1
ATOM 611 N N . ALA A 1 86 ? 1.979 9.211 -15.242 1 92.06 86 ALA A N 1
ATOM 612 C CA . ALA A 1 86 ? 2.799 10.375 -15.586 1 92.06 86 ALA A CA 1
ATOM 613 C C . ALA A 1 86 ? 3.848 10.633 -14.508 1 92.06 86 ALA A C 1
ATOM 615 O O . ALA A 1 86 ? 4.535 11.656 -14.539 1 92.06 86 ALA A O 1
ATOM 616 N N . GLY A 1 87 ? 4.012 9.719 -13.602 1 91.94 87 GLY A N 1
ATOM 617 C CA . GLY A 1 87 ? 4.953 9.906 -12.508 1 91.94 87 GLY A CA 1
ATOM 618 C C . GLY A 1 87 ? 4.273 10.148 -11.18 1 91.94 87 GLY A C 1
ATOM 619 O O . GLY A 1 87 ? 3.082 10.453 -11.125 1 91.94 87 GLY A O 1
ATOM 620 N N . PHE A 1 88 ? 5.051 10.086 -10.148 1 95.38 88 PHE A N 1
ATOM 621 C CA . PHE A 1 88 ? 4.551 10.273 -8.797 1 95.38 88 PHE A CA 1
ATOM 622 C C . PHE A 1 88 ? 4.418 11.758 -8.461 1 95.38 88 PHE A C 1
ATOM 624 O O . PHE A 1 88 ? 4.934 12.609 -9.195 1 95.38 88 PHE A O 1
ATOM 631 N N . ASP A 1 89 ? 3.641 12.109 -7.449 1 98.12 89 ASP A N 1
ATOM 632 C CA . ASP A 1 89 ? 3.527 13.469 -6.93 1 98.12 89 ASP A CA 1
ATOM 633 C C . ASP A 1 89 ? 4.75 13.844 -6.094 1 98.12 89 ASP A C 1
ATOM 635 O O . ASP A 1 89 ? 4.738 13.703 -4.867 1 98.12 89 ASP A O 1
ATOM 639 N N . LEU A 1 90 ? 5.777 14.32 -6.762 1 98.5 90 LEU A N 1
ATOM 640 C CA . LEU A 1 90 ? 7.062 14.555 -6.105 1 98.5 90 LEU A CA 1
ATOM 641 C C . LEU A 1 90 ? 6.945 15.656 -5.059 1 98.5 90 LEU A C 1
ATOM 643 O O . LEU A 1 90 ? 7.609 15.609 -4.023 1 98.5 90 LEU A O 1
ATOM 647 N N . ALA A 1 91 ? 6.145 16.672 -5.328 1 98.69 91 ALA A N 1
ATOM 648 C CA . ALA A 1 91 ? 5.961 17.75 -4.367 1 98.69 91 ALA A CA 1
ATOM 649 C C . ALA A 1 91 ? 5.34 17.234 -3.072 1 98.69 91 ALA A C 1
ATOM 651 O O . ALA A 1 91 ? 5.816 17.547 -1.98 1 98.69 91 ALA A O 1
ATOM 652 N N . MET A 1 92 ? 4.328 16.438 -3.168 1 98.69 92 MET A N 1
ATOM 653 C CA . MET A 1 92 ? 3.691 15.852 -1.988 1 98.69 92 MET A CA 1
ATOM 654 C C . MET A 1 92 ? 4.652 14.922 -1.254 1 98.69 92 MET A C 1
ATOM 656 O O . MET A 1 92 ? 4.703 14.93 -0.023 1 98.69 92 MET A O 1
ATOM 660 N N . LEU A 1 93 ? 5.379 14.156 -2.035 1 98.44 93 LEU A N 1
ATOM 661 C CA . LEU A 1 93 ? 6.344 13.227 -1.461 1 98.44 93 LEU A CA 1
ATOM 662 C C . LEU A 1 93 ? 7.391 13.969 -0.636 1 98.44 93 LEU A C 1
ATOM 664 O O . LEU A 1 93 ? 7.688 13.578 0.495 1 98.44 93 LEU A O 1
ATOM 668 N N . ARG A 1 94 ? 7.91 15.047 -1.18 1 98.75 94 ARG A N 1
ATOM 669 C CA . ARG A 1 94 ? 8.898 15.836 -0.462 1 98.75 94 ARG A CA 1
ATOM 670 C C . ARG A 1 94 ? 8.32 16.406 0.827 1 98.75 94 ARG A C 1
ATOM 672 O O . ARG A 1 94 ? 8.984 16.406 1.867 1 98.75 94 ARG A O 1
ATOM 679 N N . ALA A 1 95 ? 7.098 16.875 0.741 1 98.75 95 ALA A N 1
ATOM 680 C CA . ALA A 1 95 ? 6.438 17.469 1.9 1 98.75 95 ALA A CA 1
ATOM 681 C C . ALA A 1 95 ? 6.234 16.438 3.008 1 98.75 95 ALA A C 1
ATOM 683 O O . ALA A 1 95 ? 6.52 16.719 4.176 1 98.75 95 ALA A O 1
ATOM 684 N N . VAL A 1 96 ? 5.805 15.242 2.664 1 98.56 96 VAL A N 1
ATOM 685 C CA . VAL A 1 96 ? 5.559 14.211 3.66 1 98.56 96 VAL A CA 1
ATOM 686 C C . VAL A 1 96 ? 6.883 13.688 4.207 1 98.56 96 VAL A C 1
ATOM 688 O O . VAL A 1 96 ? 7.023 13.469 5.414 1 98.56 96 VAL A O 1
ATOM 691 N N . ARG A 1 97 ? 7.867 13.531 3.314 1 98.44 97 ARG A N 1
ATOM 692 C CA . ARG A 1 97 ? 9.18 13.062 3.742 1 98.44 97 ARG A CA 1
ATOM 693 C C . ARG A 1 97 ? 9.773 13.984 4.805 1 98.44 97 ARG A C 1
ATOM 695 O O . ARG A 1 97 ? 10.359 13.516 5.785 1 98.44 97 ARG A O 1
ATOM 702 N N . ALA A 1 98 ? 9.594 15.258 4.648 1 98.5 98 ALA A N 1
ATOM 703 C CA . ALA A 1 98 ? 10.133 16.25 5.578 1 98.5 98 ALA A CA 1
ATOM 704 C C . ALA A 1 98 ? 9.422 16.172 6.926 1 98.5 98 ALA A C 1
ATOM 706 O O . ALA A 1 98 ? 9.961 16.625 7.945 1 98.5 98 ALA A O 1
ATOM 707 N N . ALA A 1 99 ? 8.25 15.562 6.961 1 97.81 99 ALA A N 1
ATOM 708 C CA . ALA A 1 99 ? 7.406 15.625 8.148 1 97.81 99 ALA A CA 1
ATOM 709 C C . ALA A 1 99 ? 7.484 14.32 8.945 1 97.81 99 ALA A C 1
ATOM 711 O O . ALA A 1 99 ? 7.043 14.266 10.094 1 97.81 99 ALA A O 1
ATOM 712 N N . VAL A 1 100 ? 8.07 13.242 8.336 1 96.38 100 VAL A N 1
ATOM 713 C CA . VAL A 1 100 ? 8.047 11.953 9.016 1 96.38 100 VAL A CA 1
ATOM 714 C C . VAL A 1 100 ? 9.422 11.297 8.93 1 96.38 100 VAL A C 1
ATOM 716 O O . VAL A 1 100 ? 10.188 11.57 8 1 96.38 100 VAL A O 1
ATOM 719 N N . THR A 1 101 ? 9.664 10.383 9.859 1 96.12 101 THR A N 1
ATOM 720 C CA . THR A 1 101 ? 10.93 9.656 9.852 1 96.12 101 THR A CA 1
ATOM 721 C C . THR A 1 101 ? 10.711 8.188 9.508 1 96.12 101 THR A C 1
ATOM 723 O O . THR A 1 101 ? 11.664 7.461 9.219 1 96.12 101 THR A O 1
ATOM 726 N N . VAL A 1 102 ? 9.438 7.766 9.523 1 93.44 102 VAL A N 1
ATOM 727 C CA . VAL A 1 102 ? 9.125 6.383 9.164 1 93.44 102 VAL A CA 1
ATOM 728 C C . VAL A 1 102 ? 9.211 6.207 7.652 1 93.44 102 VAL A C 1
ATOM 730 O O . VAL A 1 102 ? 9.156 7.188 6.902 1 93.44 102 VAL A O 1
ATOM 733 N N . PRO A 1 103 ? 9.43 5 7.156 1 95.38 103 PRO A N 1
ATOM 734 C CA . PRO A 1 103 ? 9.484 4.773 5.711 1 95.38 103 PRO A CA 1
ATOM 735 C C . PRO A 1 103 ? 8.219 5.234 4.992 1 95.38 103 PRO A C 1
ATOM 737 O O . PRO A 1 103 ? 7.117 5.125 5.543 1 95.38 103 PRO A O 1
ATOM 740 N N . VAL A 1 104 ? 8.383 5.754 3.756 1 97 104 VAL A N 1
ATOM 741 C CA . VAL A 1 104 ? 7.289 6.211 2.91 1 97 104 VAL A CA 1
ATOM 742 C C . VAL A 1 104 ? 7.293 5.438 1.592 1 97 104 VAL A C 1
ATOM 744 O O . VAL A 1 104 ? 8.32 5.367 0.914 1 97 104 VAL A O 1
ATOM 747 N N . ILE A 1 105 ? 6.172 4.793 1.305 1 96.31 105 ILE A N 1
ATOM 748 C CA . ILE A 1 105 ? 5.941 4.188 -0.003 1 96.31 105 ILE A CA 1
ATOM 749 C C . ILE A 1 105 ? 5.191 5.172 -0.899 1 96.31 105 ILE A C 1
ATOM 751 O O . ILE A 1 105 ? 4.074 5.586 -0.581 1 96.31 105 ILE A O 1
ATOM 755 N N . ALA A 1 106 ? 5.82 5.547 -2.016 1 96.56 106 ALA A N 1
ATOM 756 C CA . ALA A 1 106 ? 5.137 6.391 -2.99 1 96.56 106 ALA A CA 1
ATOM 757 C C . ALA A 1 106 ? 4.16 5.574 -3.834 1 96.56 106 ALA A C 1
ATOM 759 O O . ALA A 1 106 ? 4.527 4.531 -4.379 1 96.56 106 ALA A O 1
ATOM 760 N N . SER A 1 107 ? 2.947 6.043 -3.934 1 94.75 107 SER A N 1
ATOM 761 C CA . SER A 1 107 ? 1.896 5.391 -4.711 1 94.75 107 SER A CA 1
ATOM 762 C C . SER A 1 107 ? 1.126 6.398 -5.555 1 94.75 107 SER A C 1
ATOM 764 O O . SER A 1 107 ? 0.9 7.531 -5.125 1 94.75 107 SER A O 1
ATOM 766 N N . GLY A 1 108 ? 0.742 5.898 -6.688 1 92.44 108 GLY A N 1
ATOM 767 C CA . GLY A 1 108 ? -0.031 6.723 -7.602 1 92.44 108 GLY A CA 1
ATOM 768 C C . GLY A 1 108 ? 0.827 7.441 -8.625 1 92.44 108 GLY A C 1
ATOM 769 O O . GLY A 1 108 ? 1.621 8.312 -8.273 1 92.44 108 GLY A O 1
ATOM 770 N N . GLY A 1 109 ? 0.648 7.031 -9.867 1 88.62 109 GLY A N 1
ATOM 771 C CA . GLY A 1 109 ? 1.288 7.793 -10.93 1 88.62 109 GLY A CA 1
ATOM 772 C C . GLY A 1 109 ? 2.355 7.008 -11.672 1 88.62 109 GLY A C 1
ATOM 773 O O . GLY A 1 109 ? 2.834 7.438 -12.719 1 88.62 109 GLY A O 1
ATOM 774 N N . ALA A 1 110 ? 2.656 5.812 -11.141 1 85.5 110 ALA A N 1
ATOM 775 C CA . ALA A 1 110 ? 3.689 5.023 -11.812 1 85.5 110 ALA A CA 1
ATOM 776 C C . ALA A 1 110 ? 3.258 4.645 -13.219 1 85.5 110 ALA A C 1
ATOM 778 O O . ALA A 1 110 ? 2.156 4.121 -13.422 1 85.5 110 ALA A O 1
ATOM 779 N N . GLY A 1 111 ? 4.156 5 -14.172 1 80.25 111 GLY A N 1
ATOM 780 C CA . GLY A 1 111 ? 3.877 4.637 -15.547 1 80.25 111 GLY A CA 1
ATOM 781 C C . GLY A 1 111 ? 5.023 3.9 -16.219 1 80.25 111 GLY A C 1
ATOM 782 O O . GLY A 1 111 ? 4.801 3.076 -17.109 1 80.25 111 GLY A O 1
ATOM 783 N N . ASN A 1 112 ? 6.125 4.227 -15.805 1 78.25 112 ASN A N 1
ATOM 784 C CA . ASN A 1 112 ? 7.332 3.58 -16.297 1 78.25 112 ASN A CA 1
ATOM 785 C C . ASN A 1 112 ? 8.469 3.66 -15.289 1 78.25 112 ASN A C 1
ATOM 787 O O . ASN A 1 112 ? 8.367 4.359 -14.281 1 78.25 112 ASN A O 1
ATOM 791 N N . VAL A 1 113 ? 9.523 2.959 -15.531 1 76.5 113 VAL A N 1
ATOM 792 C CA . VAL A 1 113 ? 10.617 2.773 -14.586 1 76.5 113 VAL A CA 1
ATOM 793 C C . VAL A 1 113 ? 11.297 4.113 -14.312 1 76.5 113 VAL A C 1
ATOM 795 O O . VAL A 1 113 ? 11.812 4.344 -13.211 1 76.5 113 VAL A O 1
ATOM 798 N N . ASP A 1 114 ? 11.203 5.043 -15.297 1 80.62 114 ASP A N 1
ATOM 799 C CA . ASP A 1 114 ? 11.867 6.332 -15.141 1 80.62 114 ASP A CA 1
ATOM 800 C C . ASP A 1 114 ? 11.195 7.172 -14.055 1 80.62 114 ASP A C 1
ATOM 802 O O . ASP A 1 114 ? 11.766 8.164 -13.594 1 80.62 114 ASP A O 1
ATOM 806 N N . HIS A 1 115 ? 10.047 6.754 -13.664 1 87.38 115 HIS A N 1
ATOM 807 C CA . HIS A 1 115 ? 9.328 7.492 -12.633 1 87.38 115 HIS A CA 1
ATOM 808 C C . HIS A 1 115 ? 9.859 7.172 -11.242 1 87.38 115 HIS A C 1
ATOM 810 O O . HIS A 1 115 ? 9.586 7.895 -10.289 1 87.38 115 HIS A O 1
ATOM 816 N N . PHE A 1 116 ? 10.711 6.098 -11.148 1 85.88 116 PHE A N 1
ATOM 817 C CA . PHE A 1 116 ? 11.055 5.582 -9.828 1 85.88 116 PHE A CA 1
ATOM 818 C C . PHE A 1 116 ? 12.188 6.391 -9.211 1 85.88 116 PHE A C 1
ATOM 820 O O . PHE A 1 116 ? 12.102 6.797 -8.047 1 85.88 116 PHE A O 1
ATOM 827 N N . ALA A 1 117 ? 13.164 6.688 -9.969 1 84.19 117 ALA A N 1
ATOM 828 C CA . ALA A 1 117 ? 14.336 7.387 -9.445 1 84.19 117 ALA A CA 1
ATOM 829 C C . ALA A 1 117 ? 13.953 8.742 -8.867 1 84.19 117 ALA A C 1
ATOM 831 O O . ALA A 1 117 ? 14.344 9.086 -7.75 1 84.19 117 ALA A O 1
ATOM 832 N N . PRO A 1 118 ? 13.141 9.555 -9.602 1 91.62 118 PRO A N 1
ATOM 833 C CA . PRO A 1 118 ? 12.734 10.836 -9.023 1 91.62 118 PRO A CA 1
ATOM 834 C C . PRO A 1 118 ? 11.961 10.672 -7.715 1 91.62 118 PRO A C 1
ATOM 836 O O . PRO A 1 118 ? 12.086 11.5 -6.809 1 91.62 118 PRO A O 1
ATOM 839 N N . ALA A 1 119 ? 11.195 9.586 -7.594 1 93.5 119 ALA A N 1
ATOM 840 C CA . ALA A 1 119 ? 10.438 9.344 -6.367 1 93.5 119 ALA A CA 1
ATOM 841 C C . ALA A 1 119 ? 11.375 9.047 -5.199 1 93.5 119 ALA A C 1
ATOM 843 O O . ALA A 1 119 ? 11.195 9.578 -4.098 1 93.5 119 ALA A O 1
ATOM 844 N N . VAL A 1 120 ? 12.391 8.266 -5.445 1 90.25 120 VAL A N 1
ATOM 845 C CA . VAL A 1 120 ? 13.367 7.941 -4.41 1 90.25 120 VAL A CA 1
ATOM 846 C C . VAL A 1 120 ? 14.148 9.195 -4.023 1 90.25 120 VAL A C 1
ATOM 848 O O . VAL A 1 120 ? 14.344 9.469 -2.838 1 90.25 120 VAL A O 1
ATOM 851 N N . ALA A 1 121 ? 14.492 9.938 -5.016 1 91.56 121 ALA A N 1
ATOM 852 C CA . ALA A 1 121 ? 15.227 11.18 -4.77 1 91.56 121 ALA A CA 1
ATOM 853 C C . ALA A 1 121 ? 14.383 12.156 -3.953 1 91.56 121 ALA A C 1
ATOM 855 O O . ALA A 1 121 ? 14.914 12.922 -3.145 1 91.56 121 ALA A O 1
ATOM 856 N N . ALA A 1 122 ? 13.102 12.047 -4.129 1 96.19 122 ALA A N 1
ATOM 857 C CA . ALA A 1 122 ? 12.188 12.945 -3.424 1 96.19 122 ALA A CA 1
ATOM 858 C C . ALA A 1 122 ? 11.945 12.469 -1.995 1 96.19 122 ALA A C 1
ATOM 860 O O . ALA A 1 122 ? 11.336 13.18 -1.191 1 96.19 122 ALA A O 1
ATOM 861 N N . GLY A 1 123 ? 12.422 11.234 -1.674 1 94.88 123 GLY A N 1
ATOM 862 C CA . GLY A 1 123 ? 12.367 10.828 -0.279 1 94.88 123 GLY A CA 1
ATOM 863 C C . GLY A 1 123 ? 11.609 9.531 -0.065 1 94.88 123 GLY A C 1
ATOM 864 O O . GLY A 1 123 ? 11.477 9.062 1.068 1 94.88 123 GLY A O 1
ATOM 865 N N . ALA A 1 124 ? 11.117 8.906 -1.166 1 95.94 124 ALA A N 1
ATOM 866 C CA . ALA A 1 124 ? 10.453 7.613 -1.021 1 95.94 124 ALA A CA 1
ATOM 867 C C . ALA A 1 124 ? 11.453 6.523 -0.633 1 95.94 124 ALA A C 1
ATOM 869 O O . ALA A 1 124 ? 12.562 6.469 -1.174 1 95.94 124 ALA A O 1
ATOM 870 N N . ASP A 1 125 ? 11.125 5.703 0.318 1 94.06 125 ASP A N 1
ATOM 871 C CA . ASP A 1 125 ? 11.906 4.52 0.646 1 94.06 125 ASP A CA 1
ATOM 872 C C . ASP A 1 125 ? 11.578 3.363 -0.292 1 94.06 125 ASP A C 1
ATOM 874 O O . ASP A 1 125 ? 12.414 2.484 -0.521 1 94.06 125 ASP A O 1
ATOM 878 N N . ALA A 1 126 ? 10.352 3.381 -0.836 1 93.69 126 ALA A N 1
ATOM 879 C CA . ALA A 1 126 ? 9.891 2.416 -1.832 1 93.69 126 ALA A CA 1
ATOM 880 C C . ALA A 1 126 ? 8.82 3.027 -2.732 1 93.69 126 ALA A C 1
ATOM 882 O O . ALA A 1 126 ? 8.219 4.051 -2.391 1 93.69 126 ALA A O 1
ATOM 883 N N . VAL A 1 127 ? 8.656 2.4 -3.885 1 91.81 127 VAL A N 1
ATOM 884 C CA . VAL A 1 127 ? 7.621 2.809 -4.828 1 91.81 127 VAL A CA 1
ATOM 885 C C . VAL A 1 127 ? 6.664 1.646 -5.082 1 91.81 127 VAL A C 1
ATOM 887 O O . VAL A 1 127 ? 7.09 0.493 -5.172 1 91.81 127 VAL A O 1
ATOM 890 N N . LEU A 1 128 ? 5.359 1.983 -5.043 1 92.06 128 LEU A N 1
ATOM 891 C CA . LEU A 1 128 ? 4.336 0.979 -5.309 1 92.06 128 LEU A CA 1
ATOM 892 C C . LEU A 1 128 ? 4.098 0.831 -6.809 1 92.06 128 LEU A C 1
ATOM 894 O O . LEU A 1 128 ? 3.859 1.821 -7.504 1 92.06 128 LEU A O 1
ATOM 898 N N . ALA A 1 129 ? 4.227 -0.388 -7.242 1 83.06 129 ALA A N 1
ATOM 899 C CA . ALA A 1 129 ? 3.988 -0.713 -8.648 1 83.06 129 ALA A CA 1
ATOM 900 C C . ALA A 1 129 ? 2.846 -1.714 -8.789 1 83.06 129 ALA A C 1
ATOM 902 O O . ALA A 1 129 ? 2.732 -2.654 -8 1 83.06 129 ALA A O 1
ATOM 903 N N . ALA A 1 130 ? 1.799 -1.438 -9.406 1 73.56 130 ALA A N 1
ATOM 904 C CA . ALA A 1 130 ? 0.639 -2.318 -9.523 1 73.56 130 ALA A CA 1
ATOM 905 C C . ALA A 1 130 ? 0.655 -3.076 -10.844 1 73.56 130 ALA A C 1
ATOM 907 O O . ALA A 1 130 ? 0.129 -4.188 -10.938 1 73.56 130 ALA A O 1
ATOM 908 N N . SER A 1 131 ? 1.088 -2.404 -12 1 59.38 131 SER A N 1
ATOM 909 C CA . SER A 1 131 ? 0.583 -2.916 -13.273 1 59.38 131 SER A CA 1
ATOM 910 C C . SER A 1 131 ? 1.358 -4.152 -13.719 1 59.38 131 SER A C 1
ATOM 912 O O . SER A 1 131 ? 2.545 -4.289 -13.406 1 59.38 131 SER A O 1
ATOM 914 N N . VAL A 1 132 ? 0.341 -5.211 -14.031 1 50.69 132 VAL A N 1
ATOM 915 C CA . VAL A 1 132 ? 0.799 -6.363 -14.805 1 50.69 132 VAL A CA 1
ATOM 916 C C . VAL A 1 132 ? 1.562 -5.891 -16.031 1 50.69 132 VAL A C 1
ATOM 918 O O . VAL A 1 132 ? 2.562 -6.496 -16.422 1 50.69 132 VAL A O 1
ATOM 921 N N . PHE A 1 133 ? 1.031 -4.676 -16.562 1 53.03 133 PHE A N 1
ATOM 922 C CA . PHE A 1 133 ? 1.496 -4.203 -17.859 1 53.03 133 PHE A CA 1
ATOM 923 C C . PHE A 1 133 ? 2.707 -3.291 -17.703 1 53.03 133 PHE A C 1
ATOM 925 O O . PHE A 1 133 ? 3.471 -3.096 -18.656 1 53.03 133 PHE A O 1
ATOM 932 N N . HIS A 1 134 ? 2.646 -2.465 -16.578 1 52.44 134 HIS A N 1
ATOM 933 C CA . HIS A 1 134 ? 3.828 -1.619 -16.438 1 52.44 134 HIS A CA 1
ATOM 934 C C . HIS A 1 134 ? 5.105 -2.402 -16.734 1 52.44 134 HIS A C 1
ATOM 936 O O . HIS A 1 134 ? 6.062 -1.856 -17.281 1 52.44 134 HIS A O 1
ATOM 942 N N . PHE A 1 135 ? 4.934 -3.529 -16.469 1 47.41 135 PHE A N 1
ATOM 943 C CA . PHE A 1 135 ? 6.168 -4.297 -16.594 1 47.41 135 PHE A CA 1
ATOM 944 C C . PHE A 1 135 ? 6.293 -4.914 -17.969 1 47.41 135 PHE A C 1
ATOM 946 O O . PHE A 1 135 ? 7.383 -5.316 -18.391 1 47.41 135 PHE A O 1
ATOM 953 N N . ARG A 1 136 ? 5.156 -4.84 -18.766 1 43.72 136 ARG A N 1
ATOM 954 C CA . ARG A 1 136 ? 5.281 -5.273 -20.156 1 43.72 136 ARG A CA 1
ATOM 955 C C . ARG A 1 136 ? 6.059 -4.258 -20.984 1 43.72 136 ARG A C 1
ATOM 957 O O . ARG A 1 136 ? 6.844 -4.629 -21.859 1 43.72 136 ARG A O 1
ATOM 964 N N . GLU A 1 137 ? 5.598 -3.037 -20.984 1 42 137 GLU A N 1
ATOM 965 C CA . GLU A 1 137 ? 6.133 -2.055 -21.922 1 42 137 GLU A CA 1
ATOM 966 C C . GLU A 1 137 ? 7.527 -1.599 -21.516 1 42 137 GLU A C 1
ATOM 968 O O . GLU A 1 137 ? 8.273 -1.052 -22.328 1 42 137 GLU A O 1
ATOM 973 N N . LEU A 1 138 ? 7.852 -1.335 -20.406 1 40 138 LEU A N 1
ATOM 974 C CA . LEU A 1 138 ? 9.133 -0.694 -20.125 1 40 138 LEU A CA 1
ATOM 975 C C . LEU A 1 138 ? 10.281 -1.688 -20.266 1 40 138 LEU A C 1
ATOM 977 O O . LEU A 1 138 ? 10.258 -2.762 -19.656 1 40 138 LEU A O 1
ATOM 981 N N . THR A 1 139 ? 10.906 -1.539 -21.453 1 39.41 139 THR A N 1
ATOM 982 C CA . THR A 1 139 ? 12.102 -2.346 -21.672 1 39.41 139 THR A CA 1
ATOM 983 C C . THR A 1 139 ? 13.125 -2.129 -20.547 1 39.41 139 THR A C 1
ATOM 985 O O . THR A 1 139 ? 13.133 -1.075 -19.906 1 39.41 139 THR A O 1
ATOM 988 N N . ILE A 1 140 ? 13.773 -3.195 -20.062 1 35.97 140 ILE A N 1
ATOM 989 C CA . ILE A 1 140 ? 14.883 -3.262 -19.125 1 35.97 140 ILE A CA 1
ATOM 990 C C . ILE A 1 140 ? 15.945 -2.229 -19.5 1 35.97 140 ILE A C 1
ATOM 992 O O . ILE A 1 140 ? 16.5 -1.552 -18.641 1 35.97 140 ILE A O 1
ATOM 996 N N . GLY A 1 141 ? 16.203 -2.068 -20.625 1 40.16 141 GLY A N 1
ATOM 997 C CA . GLY A 1 141 ? 17.219 -1.167 -21.125 1 40.16 141 GLY A CA 1
ATOM 998 C C . GLY A 1 141 ? 16.953 0.289 -20.797 1 40.16 141 GLY A C 1
ATOM 999 O O . GLY A 1 141 ? 17.859 1.027 -20.422 1 40.16 141 GLY A O 1
ATOM 1000 N N . GLN A 1 142 ? 15.719 0.671 -20.828 1 41.69 142 GLN A N 1
ATOM 1001 C CA . GLN A 1 142 ? 15.422 2.08 -20.594 1 41.69 142 GLN A CA 1
ATOM 1002 C C . GLN A 1 142 ? 15.531 2.42 -19.109 1 41.69 142 GLN A C 1
ATOM 1004 O O . GLN A 1 142 ? 15.969 3.516 -18.75 1 41.69 142 GLN A O 1
ATOM 1009 N N . VAL A 1 143 ? 15.203 1.517 -18.25 1 38.16 143 VAL A N 1
ATOM 1010 C CA . VAL A 1 143 ? 15.344 1.773 -16.828 1 38.16 143 VAL A CA 1
ATOM 1011 C C . VAL A 1 143 ? 16.828 1.802 -16.453 1 38.16 143 VAL A C 1
ATOM 1013 O O . VAL A 1 143 ? 17.281 2.697 -15.727 1 38.16 143 VAL A O 1
ATOM 1016 N N . LYS A 1 144 ? 17.562 0.92 -16.859 1 38.84 144 LYS A N 1
ATOM 1017 C CA . LYS A 1 144 ? 19 0.975 -16.625 1 38.84 144 LYS A CA 1
ATOM 1018 C C . LYS A 1 144 ? 19.609 2.26 -17.203 1 38.84 144 LYS A C 1
ATOM 1020 O O . LYS A 1 144 ? 20.438 2.896 -16.562 1 38.84 144 LYS A O 1
ATOM 1025 N N . ALA A 1 145 ? 19.25 2.652 -18.266 1 44.12 145 ALA A N 1
ATOM 1026 C CA . ALA A 1 145 ? 19.781 3.865 -18.875 1 44.12 145 ALA A CA 1
ATOM 1027 C C . ALA A 1 145 ? 19.406 5.102 -18.062 1 44.12 145 ALA A C 1
ATOM 1029 O O . ALA A 1 145 ? 20.219 6.016 -17.906 1 44.12 145 ALA A O 1
ATOM 1030 N N . ALA A 1 146 ? 18.344 5.078 -17.469 1 40.59 146 ALA A N 1
ATOM 1031 C CA . ALA A 1 146 ? 17.906 6.215 -16.656 1 40.59 146 ALA A CA 1
ATOM 1032 C C . ALA A 1 146 ? 18.609 6.219 -15.305 1 40.59 146 ALA A C 1
ATOM 1034 O O . ALA A 1 146 ? 18.984 7.277 -14.805 1 40.59 146 ALA A O 1
ATOM 1035 N N . MET A 1 147 ? 18.688 5.121 -14.633 1 40.34 147 MET A N 1
ATOM 1036 C CA . MET A 1 147 ? 19.375 5.043 -13.352 1 40.34 147 MET A CA 1
ATOM 1037 C C . MET A 1 147 ? 20.875 5.258 -13.531 1 40.34 147 MET A C 1
ATOM 1039 O O . MET A 1 147 ? 21.531 5.891 -12.688 1 40.34 147 MET A O 1
ATOM 1043 N N . ALA A 1 148 ? 21.5 4.602 -14.383 1 42.72 148 ALA A N 1
ATOM 1044 C CA . ALA A 1 148 ? 22.891 4.934 -14.711 1 42.72 148 ALA A CA 1
ATOM 1045 C C . ALA A 1 148 ? 23.047 6.43 -14.961 1 42.72 148 ALA A C 1
ATOM 1047 O O . ALA A 1 148 ? 24.078 7.016 -14.641 1 42.72 148 ALA A O 1
ATOM 1048 N N . ALA A 1 149 ? 22.109 6.938 -15.477 1 41.81 149 ALA A N 1
ATOM 1049 C CA . ALA A 1 149 ? 22.188 8.375 -15.719 1 41.81 149 ALA A CA 1
ATOM 1050 C C . ALA A 1 149 ? 22.078 9.148 -14.406 1 41.81 149 ALA A C 1
ATOM 1052 O O . ALA A 1 149 ? 22.688 10.211 -14.25 1 41.81 149 ALA A O 1
ATOM 1053 N N . GLU A 1 150 ? 21.297 8.594 -13.391 1 38.88 150 GLU A N 1
ATOM 1054 C CA . GLU A 1 150 ? 21.172 9.32 -12.133 1 38.88 150 GLU A CA 1
ATOM 1055 C C . GLU A 1 150 ? 22.234 8.883 -11.125 1 38.88 150 GLU A C 1
ATOM 1057 O O . GLU A 1 150 ? 22.562 9.633 -10.203 1 38.88 150 GLU A O 1
ATOM 1062 N N . GLY A 1 151 ? 22.656 7.723 -10.914 1 37.62 151 GLY A N 1
ATOM 1063 C CA . GLY A 1 151 ? 23.766 7.359 -10.055 1 37.62 151 GLY A CA 1
ATOM 1064 C C . GLY A 1 151 ? 25.062 8.07 -10.422 1 37.62 151 GLY A C 1
ATOM 1065 O O . GLY A 1 151 ? 26.109 7.805 -9.828 1 37.62 151 GLY A O 1
ATOM 1066 N N . ASN A 1 152 ? 25.297 8.727 -11.344 1 35.19 152 ASN A N 1
ATOM 1067 C CA . ASN A 1 152 ? 26.594 9.398 -11.367 1 35.19 152 ASN A CA 1
ATOM 1068 C C . ASN A 1 152 ? 26.828 10.18 -10.078 1 35.19 152 ASN A C 1
ATOM 1070 O O . ASN A 1 152 ? 27.953 10.633 -9.828 1 35.19 152 ASN A O 1
ATOM 1074 N N . THR A 1 153 ? 25.859 10.766 -9.359 1 29.86 153 THR A N 1
ATOM 1075 C CA . THR A 1 153 ? 26.484 11.617 -8.344 1 29.86 153 THR A CA 1
ATOM 1076 C C . THR A 1 153 ? 26.781 10.82 -7.082 1 29.86 153 THR A C 1
ATOM 1078 O O . THR A 1 153 ? 27.156 11.391 -6.059 1 29.86 153 THR A O 1
ATOM 1081 N N . VAL A 1 154 ? 26.531 9.508 -6.836 1 25.95 154 VAL A N 1
ATOM 1082 C CA . VAL A 1 154 ? 27.141 9.078 -5.59 1 25.95 154 VAL A CA 1
ATOM 1083 C C . VAL A 1 154 ? 28.625 8.758 -5.832 1 25.95 154 VAL A C 1
ATOM 1085 O O . VAL A 1 154 ? 28.953 7.746 -6.461 1 25.95 154 VAL A O 1
ATOM 1088 N N . ARG A 1 155 ? 29.422 9.625 -6.348 1 20.11 155 ARG A N 1
ATOM 1089 C CA . ARG A 1 155 ? 30.828 9.484 -5.977 1 20.11 155 ARG A CA 1
ATOM 1090 C C . ARG A 1 155 ? 31.016 9.656 -4.473 1 20.11 155 ARG A C 1
ATOM 1092 O O . ARG A 1 155 ? 30.344 10.492 -3.852 1 20.11 155 ARG A O 1
ATOM 1099 N N . MET B 1 1 ? -3.334 -20.188 -24.562 1 19.64 1 MET B N 1
ATOM 1100 C CA . MET B 1 1 ? -4.281 -19.266 -23.938 1 19.64 1 MET B CA 1
ATOM 1101 C C . MET B 1 1 ? -3.553 -18.266 -23.047 1 19.64 1 MET B C 1
ATOM 1103 O O . MET B 1 1 ? -2.389 -18.469 -22.688 1 19.64 1 MET B O 1
ATOM 1107 N N . ASN B 1 2 ? -4.176 -16.922 -22.656 1 24.56 2 ASN B N 1
ATOM 1108 C CA . ASN B 1 2 ? -3.682 -15.547 -22.594 1 24.56 2 ASN B CA 1
ATOM 1109 C C . ASN B 1 2 ? -2.891 -15.305 -21.312 1 24.56 2 ASN B C 1
ATOM 1111 O O . ASN B 1 2 ? -3.434 -14.797 -20.328 1 24.56 2 ASN B O 1
ATOM 1115 N N . THR B 1 3 ? -2.492 -16.25 -20.641 1 31.62 3 THR B N 1
ATOM 1116 C CA . THR B 1 3 ? -1.512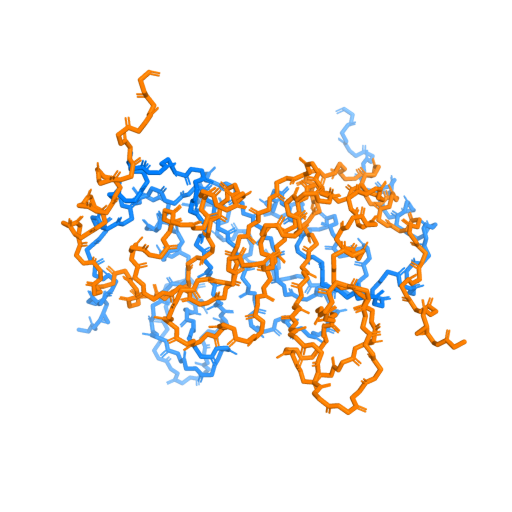 -16.406 -19.578 1 31.62 3 THR B CA 1
ATOM 1117 C C . THR B 1 3 ? -0.363 -15.414 -19.766 1 31.62 3 THR B C 1
ATOM 1119 O O . THR B 1 3 ? 0.638 -15.477 -19.047 1 31.62 3 THR B O 1
ATOM 1122 N N . ALA B 1 4 ? -0.299 -14.82 -20.984 1 31.47 4 ALA B N 1
ATOM 1123 C CA . ALA B 1 4 ? 0.74 -14.109 -21.719 1 31.47 4 ALA B CA 1
ATOM 1124 C C . ALA B 1 4 ? 1.321 -12.969 -20.906 1 31.47 4 ALA B C 1
ATOM 1126 O O . ALA B 1 4 ? 2.535 -12.75 -20.906 1 31.47 4 ALA B O 1
ATOM 1127 N N . ALA B 1 5 ? 0.46 -12.047 -20.516 1 35.12 5 ALA B N 1
ATOM 1128 C CA . ALA B 1 5 ? 0.899 -10.672 -20.297 1 35.12 5 ALA B CA 1
ATOM 1129 C C . ALA B 1 5 ? 1.708 -10.562 -19 1 35.12 5 ALA B C 1
ATOM 1131 O O . ALA B 1 5 ? 1.811 -9.484 -18.422 1 35.12 5 ALA B O 1
ATOM 1132 N N . ILE B 1 6 ? 1.62 -11.531 -18.109 1 43.16 6 ILE B N 1
ATOM 1133 C CA . ILE B 1 6 ? 2.557 -11.281 -17.016 1 43.16 6 ILE B CA 1
ATOM 1134 C C . ILE B 1 6 ? 3.957 -11.055 -17.578 1 43.16 6 ILE B C 1
ATOM 1136 O O . ILE B 1 6 ? 4.625 -12 -18 1 43.16 6 ILE B O 1
ATOM 1140 N N . ALA B 1 7 ? 3.975 -10.273 -18.484 1 41.84 7 ALA B N 1
ATOM 1141 C CA . ALA B 1 7 ? 5.148 -10.039 -19.328 1 41.84 7 ALA B CA 1
ATOM 1142 C C . ALA B 1 7 ? 6.438 -10.234 -18.531 1 41.84 7 ALA B C 1
ATOM 1144 O O . ALA B 1 7 ? 6.402 -10.383 -17.312 1 41.84 7 ALA B O 1
ATOM 1145 N N . ARG B 1 8 ? 7.566 -9.445 -18.891 1 46.78 8 ARG B N 1
ATOM 1146 C CA . ARG B 1 8 ? 9 -9.695 -18.766 1 46.78 8 ARG B CA 1
ATOM 1147 C C . ARG B 1 8 ? 9.445 -9.594 -17.312 1 46.78 8 ARG B C 1
ATOM 1149 O O . ARG B 1 8 ? 9.711 -8.492 -16.812 1 46.78 8 ARG B O 1
ATOM 1156 N N . PRO B 1 9 ? 9.25 -10.711 -16.594 1 54.16 9 PRO B N 1
ATOM 1157 C CA . PRO B 1 9 ? 9.844 -10.836 -15.258 1 54.16 9 PRO B CA 1
ATOM 1158 C C . PRO B 1 9 ? 11.18 -10.102 -15.141 1 54.16 9 PRO B C 1
ATOM 1160 O O . PRO B 1 9 ? 11.547 -9.656 -14.055 1 54.16 9 PRO B O 1
ATOM 1163 N N . ASP B 1 10 ? 11.672 -9.742 -16.266 1 58.78 10 ASP B N 1
ATOM 1164 C CA . ASP B 1 10 ? 13.008 -9.164 -16.281 1 58.78 10 ASP B CA 1
ATOM 1165 C C . ASP B 1 10 ? 12.984 -7.707 -15.812 1 58.78 10 ASP B C 1
ATOM 1167 O O . ASP B 1 10 ? 13.953 -7.223 -15.227 1 58.78 10 ASP B O 1
ATOM 1171 N N . LEU B 1 11 ? 11.75 -7.059 -15.922 1 61.88 11 LEU B N 1
ATOM 1172 C CA . LEU B 1 11 ? 11.68 -5.664 -15.492 1 61.88 11 LEU B CA 1
ATOM 1173 C C . LEU B 1 11 ? 11.797 -5.555 -13.977 1 61.88 11 LEU B C 1
ATOM 1175 O O . LEU B 1 11 ? 12.523 -4.699 -13.469 1 61.88 11 LEU B O 1
ATOM 1179 N N . LEU B 1 12 ? 11.102 -6.418 -13.336 1 65.75 12 LEU B N 1
ATOM 1180 C CA . LEU B 1 12 ? 11.188 -6.422 -11.883 1 65.75 12 LEU B CA 1
ATOM 1181 C C . LEU B 1 12 ? 12.609 -6.719 -11.422 1 65.75 12 LEU B C 1
ATOM 1183 O O . LEU B 1 12 ? 13.117 -6.086 -10.492 1 65.75 12 LEU B O 1
ATOM 1187 N N . ALA B 1 13 ? 13.141 -7.574 -12.18 1 69.81 13 ALA B N 1
ATOM 1188 C CA . ALA B 1 13 ? 14.508 -7.938 -11.82 1 69.81 13 ALA B CA 1
ATOM 1189 C C . ALA B 1 13 ? 15.469 -6.773 -12.055 1 69.81 13 ALA B C 1
ATOM 1191 O O . ALA B 1 13 ? 16.344 -6.516 -11.234 1 69.81 13 ALA B O 1
ATOM 1192 N N . ASP B 1 14 ? 15.211 -6.082 -13.086 1 68.62 14 ASP B N 1
ATOM 1193 C CA . ASP B 1 14 ? 16.047 -4.926 -13.406 1 68.62 14 ASP B CA 1
ATOM 1194 C C . ASP B 1 14 ? 15.852 -3.814 -12.375 1 68.62 14 ASP B C 1
ATOM 1196 O O . ASP B 1 14 ? 16.828 -3.184 -11.953 1 68.62 14 ASP B O 1
ATOM 1200 N N . MET B 1 15 ? 14.641 -3.617 -11.984 1 69.25 15 MET B N 1
ATOM 1201 C CA . MET B 1 15 ? 14.344 -2.604 -10.977 1 69.25 15 MET B CA 1
ATOM 1202 C C . MET B 1 15 ? 14.977 -2.961 -9.633 1 69.25 15 MET B C 1
ATOM 1204 O O . MET B 1 15 ? 15.57 -2.105 -8.977 1 69.25 15 MET B O 1
ATOM 1208 N N . ALA B 1 16 ? 14.797 -4.164 -9.375 1 70.19 16 ALA B N 1
ATOM 1209 C CA . ALA B 1 16 ? 15.352 -4.645 -8.117 1 70.19 16 ALA B CA 1
ATOM 1210 C C . ALA B 1 16 ? 16.875 -4.5 -8.094 1 70.19 16 ALA B C 1
ATOM 1212 O O . ALA B 1 16 ? 17.453 -4.148 -7.07 1 70.19 16 ALA B O 1
ATOM 1213 N N . THR B 1 17 ? 17.422 -4.727 -9.195 1 70.81 17 THR B N 1
ATOM 1214 C CA . THR B 1 17 ? 18.875 -4.602 -9.312 1 70.81 17 THR B CA 1
ATOM 1215 C C . THR B 1 17 ? 19.297 -3.141 -9.227 1 70.81 17 THR B C 1
ATOM 1217 O O . THR B 1 17 ? 20.281 -2.814 -8.562 1 70.81 17 THR B O 1
ATOM 1220 N N . GLN B 1 18 ? 18.5 -2.293 -9.734 1 67.31 18 GLN B N 1
ATOM 1221 C CA . GLN B 1 18 ? 18.859 -0.883 -9.828 1 67.31 18 GLN B CA 1
ATOM 1222 C C . GLN B 1 18 ? 18.578 -0.158 -8.508 1 67.31 18 GLN B C 1
ATOM 1224 O O . GLN B 1 18 ? 19.391 0.657 -8.062 1 67.31 18 GLN B O 1
ATOM 1229 N N . PHE B 1 19 ? 17.5 -0.397 -8.031 1 72.56 19 PHE B N 1
ATOM 1230 C CA . PHE B 1 19 ? 17.031 0.4 -6.902 1 72.56 19 PHE B CA 1
ATOM 1231 C C . PHE B 1 19 ? 17.125 -0.395 -5.605 1 72.56 19 PHE B C 1
ATOM 1233 O O . PHE B 1 19 ? 17.078 0.177 -4.512 1 72.56 19 PHE B O 1
ATOM 1240 N N . GLY B 1 20 ? 17.438 -1.535 -5.828 1 74.69 20 GLY B N 1
ATOM 1241 C CA . GLY B 1 20 ? 17.344 -2.402 -4.664 1 74.69 20 GLY B CA 1
ATOM 1242 C C . GLY B 1 20 ? 15.961 -2.977 -4.461 1 74.69 20 GLY B C 1
ATOM 1243 O O . GLY B 1 20 ? 14.961 -2.275 -4.629 1 74.69 20 GLY B O 1
ATOM 1244 N N . SER B 1 21 ? 15.859 -4.246 -4.246 1 74.06 21 SER B N 1
ATOM 1245 C CA . SER B 1 21 ? 14.609 -4.973 -4.051 1 74.06 21 SER B CA 1
ATOM 1246 C C . SER B 1 21 ? 13.711 -4.266 -3.039 1 74.06 21 SER B C 1
ATOM 1248 O O . SER B 1 21 ? 12.492 -4.242 -3.199 1 74.06 21 SER B O 1
ATOM 1250 N N . GLN B 1 22 ? 14.359 -3.615 -2.115 1 74.88 22 GLN B N 1
ATOM 1251 C CA . GLN B 1 22 ? 13.625 -3.025 -0.999 1 74.88 22 GLN B CA 1
ATOM 1252 C C . GLN B 1 22 ? 12.859 -1.782 -1.438 1 74.88 22 GLN B C 1
ATOM 1254 O O . GLN B 1 22 ? 11.992 -1.291 -0.713 1 74.88 22 GLN B O 1
ATOM 1259 N N . CYS B 1 23 ? 13.164 -1.427 -2.756 1 78.69 23 CYS B N 1
ATOM 1260 C CA . CYS B 1 23 ? 12.578 -0.165 -3.195 1 78.69 23 CYS B CA 1
ATOM 1261 C C . CYS B 1 23 ? 11.32 -0.406 -4.02 1 78.69 23 CYS B C 1
ATOM 1263 O O . CYS B 1 23 ? 10.656 0.544 -4.438 1 78.69 23 CYS B O 1
ATOM 1265 N N . ILE B 1 24 ? 11 -1.655 -4.16 1 86.25 24 ILE B N 1
ATOM 1266 C CA . ILE B 1 24 ? 9.852 -1.941 -5.016 1 86.25 24 ILE B CA 1
ATOM 1267 C C . ILE B 1 24 ? 8.812 -2.74 -4.234 1 86.25 24 ILE B C 1
ATOM 1269 O O . ILE B 1 24 ? 9.102 -3.83 -3.736 1 86.25 24 ILE B O 1
ATOM 1273 N N . VAL B 1 25 ? 7.676 -2.141 -4.137 1 92.44 25 VAL B N 1
ATOM 1274 C CA . VAL B 1 25 ? 6.523 -2.844 -3.586 1 92.44 25 VAL B CA 1
ATOM 1275 C C . VAL B 1 25 ? 5.566 -3.225 -4.711 1 92.44 25 VAL B C 1
ATOM 1277 O O . VAL B 1 25 ? 5.105 -2.359 -5.461 1 92.44 25 VAL B O 1
ATOM 1280 N N . LEU B 1 26 ? 5.297 -4.484 -4.863 1 90.5 26 LEU B N 1
ATOM 1281 C CA . LEU B 1 26 ? 4.332 -4.953 -5.855 1 90.5 26 LEU B CA 1
ATOM 1282 C C . LEU B 1 26 ? 2.92 -4.961 -5.277 1 90.5 26 LEU B C 1
ATOM 1284 O O . LEU B 1 26 ? 2.654 -5.641 -4.285 1 90.5 26 LEU B O 1
ATOM 1288 N N . SER B 1 27 ? 2.092 -4.156 -5.898 1 92.94 27 SER B N 1
ATOM 1289 C CA . SER B 1 27 ? 0.679 -4.219 -5.535 1 92.94 27 SER B CA 1
ATOM 1290 C C . SER B 1 27 ? -0.033 -5.344 -6.281 1 92.94 27 SER B C 1
ATOM 1292 O O . SER B 1 27 ? 0.001 -5.395 -7.512 1 92.94 27 SER B O 1
ATOM 1294 N N . VAL B 1 28 ? -0.611 -6.223 -5.551 1 94.06 28 VAL B N 1
ATOM 1295 C CA . VAL B 1 28 ? -1.43 -7.297 -6.098 1 94.06 28 VAL B CA 1
ATOM 1296 C C . VAL B 1 28 ? -2.883 -7.109 -5.672 1 94.06 28 VAL B C 1
ATOM 1298 O O . VAL B 1 28 ? -3.246 -7.414 -4.531 1 94.06 28 VAL B O 1
ATOM 1301 N N . ASP B 1 29 ? -3.699 -6.566 -6.547 1 94.69 29 ASP B N 1
ATOM 1302 C CA . ASP B 1 29 ? -5.145 -6.531 -6.344 1 94.69 29 ASP B CA 1
ATOM 1303 C C . ASP B 1 29 ? -5.793 -7.844 -6.781 1 94.69 29 ASP B C 1
ATOM 1305 O O . ASP B 1 29 ? -5.82 -8.164 -7.969 1 94.69 29 ASP B O 1
ATOM 1309 N N . ALA B 1 30 ? -6.254 -8.547 -5.82 1 97 30 ALA B N 1
ATOM 1310 C CA . ALA B 1 30 ? -6.688 -9.906 -6.113 1 97 30 ALA B CA 1
ATOM 1311 C C . ALA B 1 30 ? -8.117 -10.141 -5.637 1 97 30 ALA B C 1
ATOM 1313 O O . ALA B 1 30 ? -8.578 -9.5 -4.688 1 97 30 ALA B O 1
ATOM 1314 N N . ARG B 1 31 ? -8.781 -11.055 -6.289 1 98 31 ARG B N 1
ATOM 1315 C CA . ARG B 1 31 ? -10.102 -11.508 -5.883 1 98 31 ARG B CA 1
ATOM 1316 C C . ARG B 1 31 ? -10.305 -12.984 -6.219 1 98 31 ARG B C 1
ATOM 1318 O O . ARG B 1 31 ? -9.539 -13.555 -6.996 1 98 31 ARG B O 1
ATOM 1325 N N . LYS B 1 32 ? -11.32 -13.523 -5.613 1 98.44 32 LYS B N 1
ATOM 1326 C CA . LYS B 1 32 ? -11.734 -14.859 -6.039 1 98.44 32 LYS B CA 1
ATOM 1327 C C . LYS B 1 32 ? -12.18 -14.859 -7.496 1 98.44 32 LYS B C 1
ATOM 1329 O O . LYS B 1 32 ? -12.867 -13.938 -7.945 1 98.44 32 LYS B O 1
ATOM 1334 N N . VAL B 1 33 ? -11.781 -15.859 -8.164 1 98.06 33 VAL B N 1
ATOM 1335 C CA . VAL B 1 33 ? -12.211 -16.016 -9.547 1 98.06 33 VAL B CA 1
ATOM 1336 C C . VAL B 1 33 ? -13.734 -16.109 -9.609 1 98.06 33 VAL B C 1
ATOM 1338 O O . VAL B 1 33 ? -14.336 -16.922 -8.906 1 98.06 33 VAL B O 1
ATOM 1341 N N . PRO B 1 34 ? -14.367 -15.203 -10.406 1 96.94 34 PRO B N 1
ATOM 1342 C CA . PRO B 1 34 ? -15.828 -15.266 -10.484 1 96.94 34 PRO B CA 1
ATOM 1343 C C . PRO B 1 34 ? -16.328 -16.609 -11 1 96.94 34 PRO B C 1
ATOM 1345 O O . PRO B 1 34 ? -15.672 -17.25 -11.82 1 96.94 34 PRO B O 1
ATOM 1348 N N . VAL B 1 35 ? -17.5 -16.969 -10.547 1 94.94 35 VAL B N 1
ATOM 1349 C CA . VAL B 1 35 ? -18.141 -18.188 -11.023 1 94.94 35 VAL B CA 1
ATOM 1350 C C . VAL B 1 35 ? -18.359 -18.094 -12.539 1 94.94 35 VAL B C 1
ATOM 1352 O O . VAL B 1 35 ? -18.797 -17.062 -13.047 1 94.94 35 VAL B O 1
ATOM 1355 N N . GLY B 1 36 ? -18.031 -19.141 -13.305 1 94.12 36 GLY B N 1
ATOM 1356 C CA . GLY B 1 36 ? -18.203 -19.156 -14.742 1 94.12 36 GLY B CA 1
ATOM 1357 C C . GLY B 1 36 ? -16.938 -18.766 -15.5 1 94.12 36 GLY B C 1
ATOM 1358 O O . GLY B 1 36 ? -16.859 -18.953 -16.719 1 94.12 36 GLY B O 1
ATOM 1359 N N . SER B 1 37 ? -16.031 -18.141 -14.797 1 94.62 37 SER B N 1
ATOM 1360 C CA . SER B 1 37 ? -14.758 -17.797 -15.414 1 94.62 37 SER B CA 1
ATOM 1361 C C . SER B 1 37 ? -13.766 -18.938 -15.328 1 94.62 37 SER B C 1
ATOM 1363 O O . SER B 1 37 ? -13.977 -19.906 -14.586 1 94.62 37 SER B O 1
ATOM 1365 N N . SER B 1 38 ? -12.742 -18.906 -16.188 1 95.06 38 SER B N 1
ATOM 1366 C CA . SER B 1 38 ? -11.688 -19.922 -16.109 1 95.06 38 SER B CA 1
ATOM 1367 C C . SER B 1 38 ? -10.961 -19.844 -14.773 1 95.06 38 SER B C 1
ATOM 1369 O O . SER B 1 38 ? -10.477 -18.781 -14.375 1 95.06 38 SER B O 1
ATOM 1371 N N . PRO B 1 39 ? -10.859 -20.984 -14.102 1 96.12 39 PRO B N 1
ATOM 1372 C CA . PRO B 1 39 ? -10.25 -20.953 -12.766 1 96.12 39 PRO B CA 1
ATOM 1373 C C . PRO B 1 39 ? -8.734 -20.797 -12.812 1 96.12 39 PRO B C 1
ATOM 1375 O O . PRO B 1 39 ? -8.102 -21.141 -13.812 1 96.12 39 PRO B O 1
ATOM 1378 N N . THR B 1 40 ? -8.188 -20.141 -11.836 1 96.38 40 THR B N 1
ATOM 1379 C CA . THR B 1 40 ? -6.758 -20.203 -11.57 1 96.38 40 THR B CA 1
ATOM 1380 C C . THR B 1 40 ? -6.434 -21.328 -10.594 1 96.38 40 THR B C 1
ATOM 1382 O O . THR B 1 40 ? -7.297 -21.766 -9.828 1 96.38 40 THR B O 1
ATOM 1385 N N . PRO B 1 41 ? -5.199 -21.781 -10.586 1 96.94 41 PRO B N 1
ATOM 1386 C CA . PRO B 1 41 ? -4.832 -22.844 -9.648 1 96.94 41 PRO B CA 1
ATOM 1387 C C . PRO B 1 41 ? -5.098 -22.469 -8.195 1 96.94 41 PRO B C 1
ATOM 1389 O O . PRO B 1 41 ? -5.559 -23.297 -7.41 1 96.94 41 PRO B O 1
ATOM 1392 N N . SER B 1 42 ? -4.887 -21.234 -7.738 1 98.25 42 SER B N 1
ATOM 1393 C CA . SER B 1 42 ? -5.047 -20.828 -6.348 1 98.25 42 SER B CA 1
ATOM 1394 C C . SER B 1 42 ? -6.492 -20.453 -6.043 1 98.25 42 SER B C 1
ATOM 1396 O O . SER B 1 42 ? -6.883 -20.375 -4.875 1 98.25 42 SER B O 1
ATOM 1398 N N . GLY B 1 43 ? -7.289 -20.156 -7.039 1 98.25 43 GLY B N 1
ATOM 1399 C CA . GLY B 1 43 ? -8.656 -19.703 -6.848 1 98.25 43 GLY B CA 1
ATOM 1400 C C . GLY B 1 43 ? -8.797 -18.188 -6.848 1 98.25 43 GLY B C 1
ATOM 1401 O O . GLY B 1 43 ? -9.914 -17.672 -6.852 1 98.25 43 GLY B O 1
ATOM 1402 N N . TRP B 1 44 ? -7.723 -17.484 -6.84 1 98.19 44 TRP B N 1
ATOM 1403 C CA . TRP B 1 44 ? -7.719 -16.031 -6.906 1 98.19 44 TRP B CA 1
ATOM 1404 C C . TRP B 1 44 ? -7.094 -15.539 -8.211 1 98.19 44 TRP B C 1
ATOM 1406 O O . TRP B 1 44 ? -6.18 -16.172 -8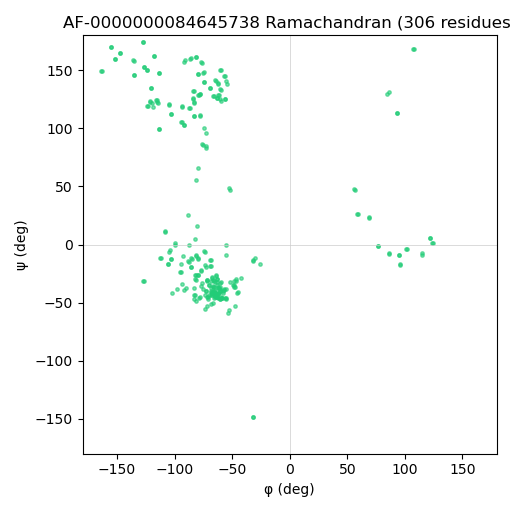.742 1 98.19 44 TRP B O 1
ATOM 1416 N N . GLU B 1 45 ? -7.621 -14.383 -8.695 1 96 45 GLU B N 1
ATOM 1417 C CA . GLU B 1 45 ? -7.031 -13.742 -9.867 1 96 45 GLU B CA 1
ATOM 1418 C C . GLU B 1 45 ? -6.637 -12.297 -9.57 1 96 45 GLU B C 1
ATOM 1420 O O . GLU B 1 45 ? -7.25 -11.648 -8.719 1 96 45 GLU B O 1
ATOM 1425 N N . VAL B 1 46 ? -5.609 -11.906 -10.297 1 93.69 46 VAL B N 1
ATOM 1426 C CA . VAL B 1 46 ? -5.211 -10.5 -10.258 1 93.69 46 VAL B CA 1
ATOM 1427 C C . VAL B 1 46 ? -6.203 -9.656 -11.047 1 93.69 46 VAL B C 1
ATOM 1429 O O . VAL B 1 46 ? -6.684 -10.078 -12.102 1 93.69 46 VAL B O 1
ATOM 1432 N N . THR B 1 47 ? -6.492 -8.5 -10.469 1 92.56 47 THR B N 1
ATOM 1433 C CA . THR B 1 47 ? -7.348 -7.559 -11.18 1 92.56 47 THR B CA 1
ATOM 1434 C C . THR B 1 47 ? -6.602 -6.262 -11.469 1 92.56 47 THR B C 1
ATOM 1436 O O . THR B 1 47 ? -5.496 -6.047 -10.961 1 92.56 47 THR B O 1
ATOM 1439 N N . THR B 1 48 ? -7.117 -5.512 -12.375 1 85.38 48 THR B N 1
ATOM 1440 C CA . THR B 1 48 ? -6.652 -4.164 -12.688 1 85.38 48 THR B CA 1
ATOM 1441 C C . THR B 1 48 ? -7.809 -3.17 -12.656 1 85.38 48 THR B C 1
ATOM 1443 O O . THR B 1 48 ? -8.945 -3.543 -12.375 1 85.38 48 THR B O 1
ATOM 1446 N N . HIS B 1 49 ? -7.551 -1.884 -12.797 1 83.31 49 HIS B N 1
ATOM 1447 C CA . HIS B 1 49 ? -8.562 -0.831 -12.789 1 83.31 49 HIS B CA 1
ATOM 1448 C C . HIS B 1 49 ? -9.383 -0.868 -11.5 1 83.31 49 HIS B C 1
ATOM 1450 O O . HIS B 1 49 ? -10.617 -0.898 -11.555 1 83.31 49 HIS B O 1
ATOM 1456 N N . GLY B 1 50 ? -8.695 -0.975 -10.391 1 79.31 50 GLY B N 1
ATOM 1457 C CA . GLY B 1 50 ? -9.359 -0.918 -9.102 1 79.31 50 GLY B CA 1
ATOM 1458 C C . GLY B 1 50 ? -10.234 -2.131 -8.82 1 79.31 50 GLY B C 1
ATOM 1459 O O . GLY B 1 50 ? -11.266 -2.021 -8.156 1 79.31 50 GLY B O 1
ATOM 1460 N N . GLY B 1 51 ? -9.945 -3.305 -9.508 1 87.25 51 GLY B N 1
ATOM 1461 C CA . GLY B 1 51 ? -10.703 -4.52 -9.258 1 87.25 51 GLY B CA 1
ATOM 1462 C C . GLY B 1 51 ? -11.75 -4.797 -10.32 1 87.25 51 GLY B C 1
ATOM 1463 O O . GLY B 1 51 ? -12.367 -5.863 -10.328 1 87.25 51 GLY B O 1
ATOM 1464 N N . ARG B 1 52 ? -11.914 -3.932 -11.25 1 87.62 52 ARG B N 1
ATOM 1465 C CA . ARG B 1 52 ? -13.008 -4.016 -12.211 1 87.62 52 ARG B CA 1
ATOM 1466 C C . ARG B 1 52 ? -12.68 -4.988 -13.336 1 87.62 52 ARG B C 1
ATOM 1468 O O . ARG B 1 52 ? -13.578 -5.578 -13.938 1 87.62 52 ARG B O 1
ATOM 1475 N N . ARG B 1 53 ? -11.438 -5.09 -13.633 1 88.31 53 ARG B N 1
ATOM 1476 C CA . ARG B 1 53 ? -11.055 -5.938 -14.758 1 88.31 53 ARG B CA 1
ATOM 1477 C C . ARG B 1 53 ? -10.211 -7.117 -14.289 1 88.31 53 ARG B C 1
ATOM 1479 O O . ARG B 1 53 ? -9.164 -6.934 -13.672 1 88.31 53 ARG B O 1
ATOM 1486 N N . GLY B 1 54 ? -10.695 -8.336 -14.648 1 88.44 54 GLY B N 1
ATOM 1487 C CA . GLY B 1 54 ? -9.922 -9.539 -14.383 1 88.44 54 GLY B CA 1
ATOM 1488 C C . GLY B 1 54 ? -8.82 -9.773 -15.398 1 88.44 54 GLY B C 1
ATOM 1489 O O . GLY B 1 54 ? -9 -9.508 -16.594 1 88.44 54 GLY B O 1
ATOM 1490 N N . THR B 1 55 ? -7.695 -10.344 -14.945 1 86.62 55 THR B N 1
ATOM 1491 C CA . THR B 1 55 ? -6.574 -10.578 -15.852 1 86.62 55 THR B CA 1
ATOM 1492 C C . THR B 1 55 ? -6.465 -12.055 -16.203 1 86.62 55 THR B C 1
ATOM 1494 O O . THR B 1 55 ? -5.777 -12.422 -17.156 1 86.62 55 THR B O 1
ATOM 1497 N N . GLY B 1 56 ? -7.113 -12.867 -15.414 1 88.44 56 GLY B N 1
ATOM 1498 C CA . GLY B 1 56 ? -6.934 -14.297 -15.57 1 88.44 56 GLY B CA 1
ATOM 1499 C C . GLY B 1 56 ? -5.621 -14.805 -15 1 88.44 56 GLY B C 1
ATOM 1500 O O . GLY B 1 56 ? -5.379 -16.016 -14.961 1 88.44 56 GLY B O 1
ATOM 1501 N N . ILE B 1 57 ? -4.77 -13.906 -14.453 1 88.81 57 ILE B N 1
ATOM 1502 C CA . ILE B 1 57 ? -3.484 -14.258 -13.867 1 88.81 57 ILE B CA 1
ATOM 1503 C C . ILE B 1 57 ? -3.688 -14.711 -12.422 1 88.81 57 ILE B C 1
ATOM 1505 O O . ILE B 1 57 ? -4.406 -14.062 -11.656 1 88.81 57 ILE B O 1
ATOM 1509 N N . ASP B 1 58 ? -3.061 -15.828 -12.133 1 93.31 58 ASP B N 1
ATOM 1510 C CA . ASP B 1 58 ? -3.152 -16.344 -10.766 1 93.31 58 ASP B CA 1
ATOM 1511 C C . ASP B 1 58 ? -2.449 -15.406 -9.781 1 93.31 58 ASP B C 1
ATOM 1513 O O . ASP B 1 58 ? -1.265 -15.109 -9.938 1 93.31 58 ASP B O 1
ATOM 1517 N N . ALA B 1 59 ? -3.166 -15.031 -8.75 1 95.56 59 ALA B N 1
ATOM 1518 C CA . ALA B 1 59 ? -2.652 -14.031 -7.82 1 95.56 59 ALA B CA 1
ATOM 1519 C C . ALA B 1 59 ? -1.461 -14.57 -7.035 1 95.56 59 ALA B C 1
ATOM 1521 O O . ALA B 1 59 ? -0.48 -13.852 -6.812 1 95.56 59 ALA B O 1
ATOM 1522 N N . VAL B 1 60 ? -1.523 -15.805 -6.543 1 97.44 60 VAL B N 1
ATOM 1523 C CA . VAL B 1 60 ? -0.457 -16.391 -5.746 1 97.44 60 VAL B CA 1
ATOM 1524 C C . VAL B 1 60 ? 0.789 -16.594 -6.609 1 97.44 60 VAL B C 1
ATOM 1526 O O . VAL B 1 60 ? 1.897 -16.234 -6.195 1 97.44 60 VAL B O 1
ATOM 1529 N N . GLU B 1 61 ? 0.574 -17.031 -7.816 1 92.56 61 GLU B N 1
ATOM 1530 C CA . GLU B 1 61 ? 1.688 -17.203 -8.742 1 92.56 61 GLU B CA 1
ATOM 1531 C C . GLU B 1 61 ? 2.32 -15.859 -9.094 1 92.56 61 GLU B C 1
ATOM 1533 O O . GLU B 1 61 ? 3.543 -15.75 -9.203 1 92.56 61 GLU B O 1
ATOM 1538 N N . TRP B 1 62 ? 1.507 -14.867 -9.273 1 90.62 62 TRP B N 1
ATOM 1539 C CA . TRP B 1 62 ? 2.004 -13.539 -9.609 1 90.62 62 TRP B CA 1
ATOM 1540 C C . TRP B 1 62 ? 2.871 -12.977 -8.484 1 90.62 62 TRP B C 1
ATOM 1542 O O . TRP B 1 62 ? 3.941 -12.422 -8.742 1 90.62 62 TRP B O 1
ATOM 1552 N N . ALA B 1 63 ? 2.412 -13.117 -7.277 1 92.69 63 ALA B N 1
ATOM 1553 C CA . ALA B 1 63 ? 3.186 -12.672 -6.117 1 92.69 63 ALA B CA 1
ATOM 1554 C C . ALA B 1 63 ? 4.539 -13.375 -6.062 1 92.69 63 ALA B C 1
ATOM 1556 O O . ALA B 1 63 ? 5.57 -12.734 -5.855 1 92.69 63 ALA B O 1
ATOM 1557 N N . ALA B 1 64 ? 4.508 -14.664 -6.266 1 91.69 64 ALA B N 1
ATOM 1558 C CA . ALA B 1 64 ? 5.734 -15.453 -6.234 1 91.69 64 ALA B CA 1
ATOM 1559 C C . ALA B 1 64 ? 6.691 -15.023 -7.34 1 91.69 64 ALA B C 1
ATOM 1561 O O . ALA B 1 64 ? 7.891 -14.852 -7.105 1 91.69 64 ALA B O 1
ATOM 1562 N N . ARG B 1 65 ? 6.121 -14.812 -8.461 1 85.62 65 ARG B N 1
ATOM 1563 C CA . ARG B 1 65 ? 6.938 -14.383 -9.594 1 85.62 65 ARG B CA 1
ATOM 1564 C C . ARG B 1 65 ? 7.547 -13.008 -9.336 1 85.62 65 ARG B C 1
ATOM 1566 O O . ARG B 1 65 ? 8.719 -12.781 -9.648 1 85.62 65 ARG B O 1
ATOM 1573 N N . GLY B 1 66 ? 6.715 -12.109 -8.828 1 84.94 66 GLY B N 1
ATOM 1574 C CA . GLY B 1 66 ? 7.23 -10.797 -8.461 1 84.94 66 GLY B CA 1
ATOM 1575 C C . GLY B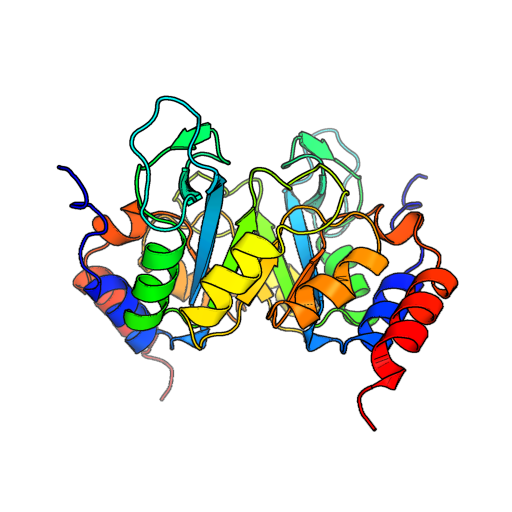 1 66 ? 8.398 -10.867 -7.496 1 84.94 66 GLY B C 1
ATOM 1576 O O . GLY B 1 66 ? 9.406 -10.18 -7.684 1 84.94 66 GLY B O 1
ATOM 1577 N N . ALA B 1 67 ? 8.258 -11.672 -6.477 1 87.94 67 ALA B N 1
ATOM 1578 C CA . ALA B 1 67 ? 9.336 -11.859 -5.504 1 87.94 67 ALA B CA 1
ATOM 1579 C C . ALA B 1 67 ? 10.586 -12.422 -6.168 1 87.94 67 ALA B C 1
ATOM 1581 O O . ALA B 1 67 ? 11.695 -11.945 -5.922 1 87.94 67 ALA B O 1
ATOM 1582 N N . ASP B 1 68 ? 10.406 -13.328 -7.074 1 82.62 68 ASP B N 1
ATOM 1583 C CA . ASP B 1 68 ? 11.523 -13.938 -7.789 1 82.62 68 ASP B CA 1
ATOM 1584 C C . ASP B 1 68 ? 12.234 -12.922 -8.672 1 82.62 68 ASP B C 1
ATOM 1586 O O . ASP B 1 68 ? 13.445 -13 -8.875 1 82.62 68 ASP B O 1
ATOM 1590 N N . LEU B 1 69 ? 11.438 -12.016 -9.109 1 78.12 69 LEU B N 1
ATOM 1591 C CA . LEU B 1 69 ? 11.977 -11.031 -10.039 1 78.12 69 LEU B CA 1
ATOM 1592 C C . LEU B 1 69 ? 12.633 -9.875 -9.281 1 78.12 69 LEU B C 1
ATOM 1594 O O . LEU B 1 69 ? 13.242 -8.992 -9.891 1 78.12 69 LEU B O 1
ATOM 1598 N N . GLY B 1 70 ? 12.383 -9.828 -7.938 1 79.19 70 GLY B N 1
ATOM 1599 C CA . GLY B 1 70 ? 13.211 -8.906 -7.172 1 79.19 70 GLY B CA 1
ATOM 1600 C C . GLY B 1 70 ? 12.406 -7.863 -6.422 1 79.19 70 GLY B C 1
ATOM 1601 O O . GLY B 1 70 ? 12.977 -6.93 -5.852 1 79.19 70 GLY B O 1
ATOM 1602 N N . VAL B 1 71 ? 11.07 -8 -6.461 1 85.62 71 VAL B N 1
ATOM 1603 C CA . VAL B 1 71 ? 10.32 -7.066 -5.625 1 85.62 71 VAL B CA 1
ATOM 1604 C C . VAL B 1 71 ? 10.641 -7.316 -4.156 1 85.62 71 VAL B C 1
ATOM 1606 O O . VAL B 1 71 ? 10.805 -8.461 -3.734 1 85.62 71 VAL B O 1
ATOM 1609 N N . GLY B 1 72 ? 10.719 -6.172 -3.445 1 88.38 72 GLY B N 1
ATOM 1610 C CA . GLY B 1 72 ? 11.156 -6.281 -2.062 1 88.38 72 GLY B CA 1
ATOM 1611 C C . GLY B 1 72 ? 10.008 -6.527 -1.096 1 88.38 72 GLY B C 1
ATOM 1612 O O . GLY B 1 72 ? 10.234 -6.914 0.053 1 88.38 72 GLY B O 1
ATOM 1613 N N . GLU B 1 73 ? 8.82 -6.32 -1.586 1 93.94 73 GLU B N 1
ATOM 1614 C CA . GLU B 1 73 ? 7.645 -6.391 -0.731 1 93.94 73 GLU B CA 1
ATOM 1615 C C . GLU B 1 73 ? 6.367 -6.508 -1.561 1 93.94 73 GLU B C 1
ATOM 1617 O O . GLU B 1 73 ? 6.324 -6.062 -2.709 1 93.94 73 GLU B O 1
ATOM 1622 N N . ILE B 1 74 ? 5.371 -7.168 -1.026 1 94.69 74 ILE B N 1
ATOM 1623 C CA . ILE B 1 74 ? 4.082 -7.34 -1.688 1 94.69 74 ILE B CA 1
ATOM 1624 C C . ILE B 1 74 ? 2.992 -6.629 -0.891 1 94.69 74 ILE B C 1
ATOM 1626 O O . ILE B 1 74 ? 2.896 -6.797 0.327 1 94.69 74 ILE B O 1
ATOM 1630 N N . LEU B 1 75 ? 2.293 -5.727 -1.504 1 96.75 75 LEU B N 1
ATOM 1631 C CA . LEU B 1 75 ? 1.024 -5.23 -0.98 1 96.75 75 LEU B CA 1
ATOM 1632 C C . LEU B 1 75 ? -0.144 -6.035 -1.539 1 96.75 75 LEU B C 1
ATOM 1634 O O . LEU B 1 75 ? -0.497 -5.895 -2.711 1 96.75 75 LEU B O 1
ATOM 1638 N N . LEU B 1 76 ? -0.701 -6.938 -0.73 1 97.5 76 LEU B N 1
ATOM 1639 C CA . LEU B 1 76 ? -1.779 -7.832 -1.139 1 97.5 76 LEU B CA 1
ATOM 1640 C C . LEU B 1 76 ? -3.139 -7.246 -0.779 1 97.5 76 LEU B C 1
ATOM 1642 O O . LEU B 1 76 ? -3.533 -7.25 0.389 1 97.5 76 LEU B O 1
ATOM 1646 N N . ASN B 1 77 ? -3.824 -6.762 -1.791 1 96.31 77 ASN B N 1
ATOM 1647 C CA . ASN B 1 77 ? -5.133 -6.137 -1.603 1 96.31 77 ASN B CA 1
ATOM 1648 C C . ASN B 1 77 ? -6.262 -7.074 -2.02 1 96.31 77 ASN B C 1
ATOM 1650 O O . ASN B 1 77 ? -6.387 -7.418 -3.197 1 96.31 77 ASN B O 1
ATOM 1654 N N . SER B 1 78 ? -7.07 -7.543 -1.054 1 97.62 78 SER B N 1
ATOM 1655 C CA . SER B 1 78 ? -8.258 -8.336 -1.363 1 97.62 78 SER B CA 1
ATOM 1656 C C . SER B 1 78 ? -9.406 -7.461 -1.846 1 97.62 78 SER B C 1
ATOM 1658 O O . SER B 1 78 ? -9.992 -6.711 -1.061 1 97.62 78 SER B O 1
ATOM 1660 N N . MET B 1 79 ? -9.672 -7.641 -3.09 1 96.25 79 MET B N 1
ATOM 1661 C CA . MET B 1 79 ? -10.75 -6.848 -3.668 1 96.25 79 MET B CA 1
ATOM 1662 C C . MET B 1 79 ? -12.102 -7.258 -3.088 1 96.25 79 MET B C 1
ATOM 1664 O O . MET B 1 79 ? -13 -6.43 -2.959 1 96.25 79 MET B O 1
ATOM 1668 N N . ASP B 1 80 ? -12.211 -8.547 -2.664 1 97 80 ASP B N 1
ATOM 1669 C CA . ASP B 1 80 ? -13.438 -9.055 -2.066 1 97 80 ASP B CA 1
ATOM 1670 C C . ASP B 1 80 ? -13.648 -8.492 -0.662 1 97 80 ASP B C 1
ATOM 1672 O O . ASP B 1 80 ? -14.781 -8.258 -0.24 1 97 80 ASP B O 1
ATOM 1676 N N . ALA B 1 81 ? -12.57 -8.211 0.042 1 95.19 81 ALA B N 1
ATOM 1677 C CA . ALA B 1 81 ? -12.641 -7.773 1.434 1 95.19 81 ALA B CA 1
ATOM 1678 C C . ALA B 1 81 ? -12.633 -6.25 1.531 1 95.19 81 ALA B C 1
ATOM 1680 O O . ALA B 1 81 ? -13.125 -5.684 2.512 1 95.19 81 ALA B O 1
ATOM 1681 N N . ASP B 1 82 ? -12.102 -5.586 0.531 1 91.25 82 ASP B N 1
ATOM 1682 C CA . ASP B 1 82 ? -11.906 -4.137 0.554 1 91.25 82 ASP B CA 1
ATOM 1683 C C . ASP B 1 82 ? -13.227 -3.412 0.809 1 91.25 82 ASP B C 1
ATOM 1685 O O . ASP B 1 82 ? -14.219 -3.656 0.122 1 91.25 82 ASP B O 1
ATOM 1689 N N . GLY B 1 83 ? -13.211 -2.615 1.8 1 86.31 83 GLY B N 1
ATOM 1690 C CA . GLY B 1 83 ? -14.375 -1.797 2.109 1 86.31 83 GLY B CA 1
ATOM 1691 C C . GLY B 1 83 ? -15.391 -2.51 2.98 1 86.31 83 GLY B C 1
ATOM 1692 O O . GLY B 1 83 ? -16.328 -1.889 3.479 1 86.31 83 GLY B O 1
ATOM 1693 N N . THR B 1 84 ? -15.25 -3.805 3.248 1 90.19 84 THR B N 1
ATOM 1694 C CA . THR B 1 84 ? -16.25 -4.57 3.98 1 90.19 84 THR B CA 1
ATOM 1695 C C . THR B 1 84 ? -16.125 -4.324 5.48 1 90.19 84 THR B C 1
ATOM 1697 O O . THR B 1 84 ? -17.094 -4.516 6.227 1 90.19 84 THR B O 1
ATOM 1700 N N . LYS B 1 85 ? -14.898 -3.967 5.926 1 86.69 85 LYS B N 1
ATOM 1701 C CA . LYS B 1 85 ? -14.594 -3.777 7.34 1 86.69 85 LYS B CA 1
ATOM 1702 C C . LYS B 1 85 ? -14.859 -5.051 8.133 1 86.69 85 LYS B C 1
ATOM 1704 O O . LYS B 1 85 ? -15.242 -4.992 9.305 1 86.69 85 LYS B O 1
ATOM 1709 N N . ALA B 1 86 ? -14.781 -6.172 7.449 1 92.38 86 ALA B N 1
ATOM 1710 C CA . ALA B 1 86 ? -15.109 -7.453 8.07 1 92.38 86 ALA B CA 1
ATOM 1711 C C . ALA B 1 86 ? -13.859 -8.289 8.305 1 92.38 86 ALA B C 1
ATOM 1713 O O . ALA B 1 86 ? -13.945 -9.461 8.672 1 92.38 86 ALA B O 1
ATOM 1714 N N . GLY B 1 87 ? -12.711 -7.695 8.156 1 92.06 87 GLY B N 1
ATOM 1715 C CA . GLY B 1 87 ? -11.461 -8.422 8.312 1 92.06 87 GLY B CA 1
ATOM 1716 C C . GLY B 1 87 ? -10.758 -8.68 6.996 1 92.06 87 GLY B C 1
ATOM 1717 O O . GLY B 1 87 ? -11.352 -8.547 5.926 1 92.06 87 GLY B O 1
ATOM 1718 N N . PHE B 1 88 ? -9.547 -9.109 7.098 1 95.44 88 PHE B N 1
ATOM 1719 C CA . PHE B 1 88 ? -8.719 -9.383 5.926 1 95.44 88 PHE B CA 1
ATOM 1720 C C . PHE B 1 88 ? -9.039 -10.75 5.34 1 95.44 88 PHE B C 1
ATOM 1722 O O . PHE B 1 88 ? -9.711 -11.562 5.977 1 95.44 88 PHE B O 1
ATOM 1729 N N . ASP B 1 89 ? -8.664 -10.992 4.086 1 98.12 89 ASP B N 1
ATOM 1730 C CA . ASP B 1 89 ? -8.781 -12.297 3.445 1 98.12 89 ASP B CA 1
ATOM 1731 C C . ASP B 1 89 ? -7.684 -13.242 3.93 1 98.12 89 ASP B C 1
ATOM 1733 O O . ASP B 1 89 ? -6.633 -13.359 3.299 1 98.12 89 ASP B O 1
ATOM 1737 N N . LEU B 1 90 ? -7.953 -13.922 5.035 1 98.5 90 LEU B N 1
ATOM 1738 C CA . LEU B 1 90 ? -6.93 -14.727 5.699 1 98.5 90 LEU B CA 1
ATOM 1739 C C . LEU B 1 90 ? -6.52 -15.906 4.828 1 98.5 90 LEU B C 1
ATOM 1741 O O . LEU B 1 90 ? -5.355 -16.312 4.836 1 98.5 90 LEU B O 1
ATOM 1745 N N . ALA B 1 91 ? -7.449 -16.484 4.105 1 98.69 91 ALA B N 1
ATOM 1746 C CA . ALA B 1 91 ? -7.133 -17.609 3.223 1 98.69 91 ALA B CA 1
ATOM 1747 C C . ALA B 1 91 ? -6.156 -17.188 2.127 1 98.69 91 ALA B C 1
ATOM 1749 O O . ALA B 1 91 ? -5.16 -17.859 1.877 1 98.69 91 ALA B O 1
ATOM 1750 N N . MET B 1 92 ? -6.391 -16.062 1.518 1 98.69 92 MET B N 1
ATOM 1751 C CA . MET B 1 92 ? -5.496 -15.555 0.485 1 98.69 92 MET B CA 1
ATOM 1752 C C . MET B 1 92 ? -4.133 -15.203 1.071 1 98.69 92 MET B C 1
ATOM 1754 O O . MET B 1 92 ? -3.1 -15.477 0.46 1 98.69 92 MET B O 1
ATOM 1758 N N . LEU B 1 93 ? -4.184 -14.602 2.236 1 98.38 93 LEU B N 1
ATOM 1759 C CA . LEU B 1 93 ? -2.951 -14.211 2.914 1 98.38 93 LEU B CA 1
ATOM 1760 C C . LEU B 1 93 ? -2.076 -15.43 3.188 1 98.38 93 LEU B C 1
ATOM 1762 O O . LEU B 1 93 ? -0.874 -15.414 2.912 1 98.38 93 LEU B O 1
ATOM 1766 N N . ARG B 1 94 ? -2.68 -16.5 3.68 1 98.75 94 ARG B N 1
ATOM 1767 C CA . ARG B 1 94 ? -1.935 -17.719 3.953 1 98.75 94 ARG B CA 1
ATOM 1768 C C . ARG B 1 94 ? -1.335 -18.297 2.676 1 98.75 94 ARG B C 1
ATOM 1770 O O . ARG B 1 94 ? -0.186 -18.734 2.668 1 98.75 94 ARG B O 1
ATOM 1777 N N . ALA B 1 95 ? -2.117 -18.266 1.618 1 98.75 95 ALA B N 1
ATOM 1778 C CA . ALA B 1 95 ? -1.67 -18.812 0.339 1 98.75 95 ALA B CA 1
ATOM 1779 C C . ALA B 1 95 ? -0.478 -18.031 -0.204 1 98.75 95 ALA B C 1
ATOM 1781 O O . ALA B 1 95 ? 0.511 -18.625 -0.646 1 98.75 95 ALA B O 1
ATOM 1782 N N . VAL B 1 96 ? -0.521 -16.719 -0.122 1 98.62 96 VAL B N 1
ATOM 1783 C CA . VAL B 1 96 ? 0.561 -15.891 -0.645 1 98.62 96 VAL B CA 1
ATOM 1784 C C . VAL B 1 96 ? 1.783 -16 0.264 1 98.62 96 VAL B C 1
ATOM 1786 O O . VAL B 1 96 ? 2.914 -16.094 -0.216 1 98.62 96 VAL B O 1
ATOM 1789 N N . ARG B 1 97 ? 1.532 -16.016 1.571 1 98.38 97 ARG B N 1
ATOM 1790 C CA . ARG B 1 97 ? 2.633 -16.156 2.52 1 98.38 97 ARG B CA 1
ATOM 1791 C C . ARG B 1 97 ? 3.436 -17.422 2.254 1 98.38 97 ARG B C 1
ATOM 1793 O O . ARG B 1 97 ? 4.668 -17.406 2.309 1 98.38 97 ARG B O 1
ATOM 1800 N N . ALA B 1 98 ? 2.779 -18.484 1.924 1 98.5 98 ALA B N 1
ATOM 1801 C CA . ALA B 1 98 ? 3.428 -19.766 1.67 1 98.5 98 ALA B CA 1
ATOM 1802 C C . ALA B 1 98 ? 4.246 -19.719 0.384 1 98.5 98 ALA B C 1
ATOM 1804 O O . ALA B 1 98 ? 5.16 -20.531 0.194 1 98.5 98 ALA B O 1
ATOM 1805 N N . ALA B 1 99 ? 3.979 -18.75 -0.469 1 97.94 99 ALA B N 1
ATOM 1806 C CA . ALA B 1 99 ? 4.562 -18.75 -1.809 1 97.94 99 ALA B CA 1
ATOM 1807 C C . ALA B 1 99 ? 5.715 -17.75 -1.9 1 97.94 99 ALA B C 1
ATOM 1809 O O . ALA B 1 99 ? 6.484 -17.781 -2.863 1 97.94 99 ALA B O 1
ATOM 1810 N N . VAL B 1 100 ? 5.863 -16.859 -0.874 1 96.62 100 VAL B N 1
ATOM 1811 C CA . VAL B 1 100 ? 6.879 -15.828 -0.993 1 96.62 100 VAL B CA 1
ATOM 1812 C C . VAL B 1 100 ? 7.648 -15.695 0.322 1 96.62 100 VAL B C 1
ATOM 1814 O O . VAL B 1 100 ? 7.125 -16.047 1.387 1 96.62 100 VAL B O 1
ATOM 1817 N N . THR B 1 101 ? 8.844 -15.125 0.216 1 96.19 101 THR B N 1
ATOM 1818 C CA . THR B 1 101 ? 9.656 -14.922 1.411 1 96.19 101 THR B CA 1
ATOM 1819 C C . THR B 1 101 ? 9.805 -13.43 1.712 1 96.19 101 THR B C 1
ATOM 1821 O O . THR B 1 101 ? 10.25 -13.055 2.799 1 96.19 101 THR B O 1
ATOM 1824 N N . VAL B 1 102 ? 9.398 -12.594 0.747 1 93.75 102 VAL B N 1
ATOM 1825 C CA . VAL B 1 102 ? 9.469 -11.156 0.961 1 93.75 102 VAL B CA 1
ATOM 1826 C C . VAL B 1 102 ? 8.32 -10.711 1.87 1 93.75 102 VAL B C 1
ATOM 1828 O O . VAL B 1 102 ? 7.328 -11.43 2.021 1 93.75 102 VAL B O 1
ATOM 1831 N N . PRO B 1 103 ? 8.445 -9.586 2.549 1 95.31 103 PRO B N 1
ATOM 1832 C CA . PRO B 1 103 ? 7.359 -9.102 3.406 1 95.31 103 PRO B CA 1
ATOM 1833 C C . PRO B 1 103 ? 6.047 -8.922 2.648 1 95.31 103 PRO B C 1
ATOM 1835 O O . PRO B 1 103 ? 6.051 -8.539 1.476 1 95.31 103 PRO B O 1
ATOM 1838 N N . VAL B 1 104 ? 4.922 -9.203 3.336 1 97 104 VAL B N 1
ATOM 1839 C CA . VAL B 1 104 ? 3.576 -9.047 2.787 1 97 104 VAL B CA 1
ATOM 1840 C C . VAL B 1 104 ? 2.771 -8.078 3.65 1 97 104 VAL B C 1
ATOM 1842 O O . VAL B 1 104 ? 2.695 -8.242 4.871 1 97 104 VAL B O 1
ATOM 1845 N N . ILE B 1 105 ? 2.271 -7.031 3.016 1 96.12 105 ILE B N 1
ATOM 1846 C CA . ILE B 1 105 ? 1.309 -6.133 3.641 1 96.12 105 ILE B CA 1
ATOM 1847 C C . ILE B 1 105 ? -0.112 -6.578 3.299 1 96.12 105 ILE B C 1
ATOM 1849 O O . ILE B 1 105 ? -0.492 -6.613 2.125 1 96.12 105 ILE B O 1
ATOM 1853 N N . ALA B 1 106 ? -0.88 -6.922 4.332 1 96.5 106 ALA B N 1
ATOM 1854 C CA . ALA B 1 106 ? -2.287 -7.246 4.113 1 96.5 106 ALA B CA 1
ATOM 1855 C C . ALA B 1 106 ? -3.119 -5.98 3.926 1 96.5 106 ALA B C 1
ATOM 1857 O O . ALA B 1 106 ? -3.031 -5.047 4.73 1 96.5 106 ALA B O 1
ATOM 1858 N N . SER B 1 107 ? -3.91 -5.949 2.879 1 94.81 107 SER B N 1
ATOM 1859 C CA . SER B 1 107 ? -4.777 -4.82 2.559 1 94.81 107 SER B CA 1
ATOM 1860 C C . SER B 1 107 ? -6.172 -5.289 2.166 1 94.81 107 SER B C 1
ATOM 1862 O O . SER B 1 107 ? -6.324 -6.328 1.521 1 94.81 107 SER B O 1
ATOM 1864 N N . GLY B 1 108 ? -7.094 -4.457 2.555 1 92.56 108 GLY B N 1
ATOM 1865 C CA . GLY B 1 108 ? -8.484 -4.746 2.236 1 92.56 108 GLY B CA 1
ATOM 1866 C C . GLY B 1 108 ? -9.203 -5.492 3.342 1 92.56 108 GLY B C 1
ATOM 1867 O O . GLY B 1 108 ? -8.875 -6.645 3.639 1 92.56 108 GLY B O 1
ATOM 1868 N N . GLY B 1 109 ? -10.172 -4.797 3.941 1 89.31 109 GLY B N 1
ATOM 1869 C CA . GLY B 1 109 ? -11.031 -5.5 4.875 1 89.31 109 GLY B CA 1
ATOM 1870 C C . GLY B 1 109 ? -10.891 -5.016 6.305 1 89.31 109 GLY B C 1
ATOM 1871 O O . GLY B 1 109 ? -11.695 -5.359 7.172 1 89.31 109 GLY B O 1
ATOM 1872 N N . ALA B 1 110 ? -9.883 -4.16 6.523 1 85.88 110 ALA B N 1
ATOM 1873 C CA . ALA B 1 110 ? -9.695 -3.68 7.891 1 85.88 110 ALA B CA 1
ATOM 1874 C C . ALA B 1 110 ? -10.906 -2.885 8.359 1 85.88 110 ALA B C 1
ATOM 1876 O O . ALA B 1 110 ? -11.367 -1.967 7.676 1 85.88 110 ALA B O 1
ATOM 1877 N N . GLY B 1 111 ? -11.43 -3.336 9.531 1 80.5 111 GLY B N 1
ATOM 1878 C CA . GLY B 1 111 ? -12.562 -2.621 10.102 1 80.5 111 GLY B CA 1
ATOM 1879 C C . GLY B 1 111 ? -12.336 -2.211 11.547 1 80.5 111 GLY B C 1
ATOM 1880 O O . GLY B 1 111 ? -12.867 -1.195 12 1 80.5 111 GLY B O 1
ATOM 1881 N N . ASN B 1 112 ? -11.625 -2.977 12.188 1 78.25 112 ASN B N 1
ATOM 1882 C CA . ASN B 1 112 ? -11.258 -2.707 13.57 1 78.25 112 ASN B CA 1
ATOM 1883 C C . ASN B 1 112 ? -9.953 -3.398 13.953 1 78.25 112 ASN B C 1
ATOM 1885 O O . ASN B 1 112 ? -9.422 -4.207 13.188 1 78.25 112 ASN B O 1
ATOM 1889 N N . VAL B 1 113 ? -9.422 -3.09 15.07 1 76.44 113 VAL B N 1
ATOM 1890 C CA . VAL B 1 113 ? -8.094 -3.512 15.5 1 76.44 113 VAL B CA 1
ATOM 1891 C C . VAL B 1 113 ? -8.055 -5.031 15.641 1 76.44 113 VAL B C 1
ATOM 1893 O O . VAL B 1 113 ? -7.012 -5.656 15.438 1 76.44 113 VAL B O 1
ATOM 1896 N N . ASP B 1 114 ? -9.234 -5.637 15.914 1 80.5 114 ASP B N 1
ATOM 1897 C CA . ASP B 1 114 ? -9.281 -7.082 16.125 1 80.5 114 ASP B CA 1
ATOM 1898 C C . ASP B 1 114 ? -8.992 -7.832 14.82 1 80.5 114 ASP B C 1
ATOM 1900 O O . ASP B 1 114 ? -8.711 -9.031 14.844 1 80.5 114 ASP B O 1
ATOM 1904 N N . HIS B 1 115 ? -9.023 -7.129 13.75 1 87.38 115 HIS B N 1
ATOM 1905 C CA . HIS B 1 115 ? -8.766 -7.754 12.461 1 87.38 115 HIS B CA 1
ATOM 1906 C C . HIS B 1 115 ? -7.27 -7.941 12.227 1 87.38 115 HIS B C 1
ATOM 1908 O O . HIS B 1 115 ? -6.859 -8.703 11.352 1 87.38 115 HIS B O 1
ATOM 1914 N N . PHE B 1 116 ? -6.418 -7.273 13.094 1 85.62 116 PHE B N 1
ATOM 1915 C CA . PHE B 1 116 ? -4.996 -7.199 12.789 1 85.62 116 PHE B CA 1
ATOM 1916 C C . PHE B 1 116 ? -4.277 -8.469 13.227 1 85.62 116 PHE B C 1
ATOM 1918 O O . PHE B 1 116 ? -3.512 -9.055 12.453 1 85.62 116 PHE B O 1
ATOM 1925 N N . ALA B 1 117 ? -4.574 -8.945 14.367 1 84 117 ALA B N 1
ATOM 1926 C CA . ALA B 1 117 ? -3.879 -10.102 14.914 1 84 117 ALA B CA 1
ATOM 1927 C C . ALA B 1 117 ? -4.062 -11.328 14.016 1 84 117 ALA B C 1
ATOM 1929 O O . ALA B 1 117 ? -3.088 -12 13.68 1 84 117 ALA B O 1
ATOM 1930 N N . PRO B 1 118 ? -5.297 -11.625 13.562 1 91.5 118 PRO B N 1
ATOM 1931 C CA . PRO B 1 118 ? -5.457 -12.766 12.656 1 91.5 118 PRO B CA 1
ATOM 1932 C C . PRO B 1 118 ? -4.664 -12.609 11.367 1 91.5 118 PRO B C 1
ATOM 1934 O O . PRO B 1 118 ? -4.164 -13.594 10.82 1 91.5 118 PRO B O 1
ATOM 1937 N N . ALA B 1 119 ? -4.523 -11.375 10.891 1 93.25 119 ALA B N 1
ATOM 1938 C CA . ALA B 1 119 ? -3.766 -11.141 9.672 1 93.25 119 ALA B CA 1
ATOM 1939 C C . ALA B 1 119 ? -2.283 -11.445 9.875 1 93.25 119 ALA B C 1
ATOM 1941 O O . ALA B 1 119 ? -1.65 -12.086 9.039 1 93.25 119 ALA B O 1
ATOM 1942 N N . VAL B 1 120 ? -1.758 -11.039 11 1 89.94 120 VAL B N 1
ATOM 1943 C CA . VAL B 1 120 ? -0.36 -11.305 11.32 1 89.94 120 VAL B CA 1
ATOM 1944 C C . VAL B 1 120 ? -0.149 -12.805 11.5 1 89.94 120 VAL B C 1
ATOM 1946 O O . VAL B 1 120 ? 0.814 -13.375 10.977 1 89.94 120 VAL B O 1
ATOM 1949 N N . ALA B 1 121 ? -1.068 -13.406 12.156 1 91.31 121 ALA B N 1
ATOM 1950 C CA . ALA B 1 121 ? -0.99 -14.852 12.375 1 91.31 121 ALA B CA 1
ATOM 1951 C C . ALA B 1 121 ? -1.044 -15.609 11.055 1 91.31 121 ALA B C 1
ATOM 1953 O O . ALA B 1 121 ? -0.416 -16.656 10.906 1 91.31 121 ALA B O 1
ATOM 1954 N N . ALA B 1 122 ? -1.725 -15 10.117 1 95.94 122 ALA B N 1
ATOM 1955 C CA . ALA B 1 122 ? -1.875 -15.641 8.812 1 95.94 122 ALA B CA 1
ATOM 1956 C C . ALA B 1 122 ? -0.642 -15.414 7.945 1 95.94 122 ALA B C 1
ATOM 1958 O O . ALA B 1 122 ? -0.508 -16.016 6.879 1 95.94 122 ALA B O 1
ATOM 1959 N N . GLY B 1 123 ? 0.28 -14.523 8.414 1 94.56 123 GLY B N 1
ATOM 1960 C CA . GLY B 1 123 ? 1.545 -14.422 7.703 1 94.56 123 GLY B CA 1
ATOM 1961 C C . GLY B 1 123 ? 1.855 -13.008 7.242 1 94.56 123 GLY B C 1
ATOM 1962 O O . GLY B 1 123 ? 2.889 -12.773 6.617 1 94.56 123 GLY B O 1
ATOM 1963 N N . ALA B 1 124 ? 0.956 -12.047 7.562 1 95.69 124 ALA B N 1
ATOM 1964 C CA . ALA B 1 124 ? 1.247 -10.656 7.207 1 95.69 124 ALA B CA 1
ATOM 1965 C C . ALA B 1 124 ? 2.395 -10.109 8.047 1 95.69 124 ALA B C 1
ATOM 1967 O O . ALA B 1 124 ? 2.457 -10.344 9.258 1 95.69 124 ALA B O 1
ATOM 1968 N N . ASP B 1 125 ? 3.324 -9.43 7.434 1 93.81 125 ASP B N 1
ATOM 1969 C CA . ASP B 1 125 ? 4.367 -8.703 8.148 1 93.81 125 ASP B CA 1
ATOM 1970 C C . ASP B 1 125 ? 3.863 -7.336 8.609 1 93.81 125 ASP B C 1
ATOM 1972 O O . ASP B 1 125 ? 4.355 -6.789 9.602 1 93.81 125 ASP B O 1
ATOM 1976 N N . ALA B 1 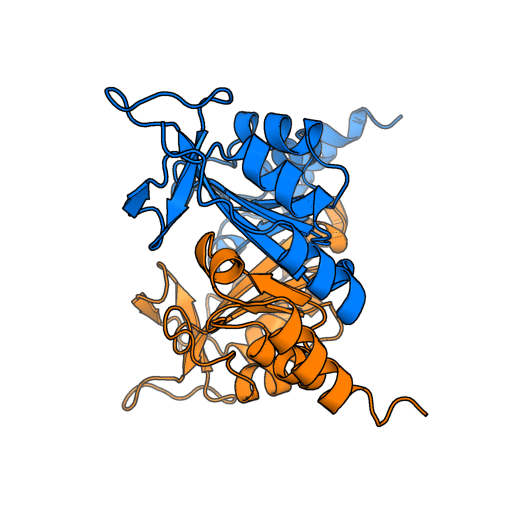126 ? 2.867 -6.801 7.883 1 93.38 126 ALA B N 1
ATOM 1977 C CA . ALA B 1 126 ? 2.189 -5.551 8.219 1 93.38 126 ALA B CA 1
ATOM 1978 C C . ALA B 1 126 ? 0.757 -5.543 7.691 1 93.38 126 ALA B C 1
ATOM 1980 O O . ALA B 1 126 ? 0.407 -6.34 6.82 1 93.38 126 ALA B O 1
ATOM 1981 N N . VAL B 1 127 ? -0.047 -4.676 8.297 1 91.62 127 VAL B N 1
ATOM 1982 C CA . VAL B 1 127 ? -1.427 -4.488 7.859 1 91.62 127 VAL B CA 1
ATOM 1983 C C . VAL B 1 127 ? -1.646 -3.037 7.445 1 91.62 127 VAL B C 1
ATOM 1985 O O . VAL B 1 127 ? -1.125 -2.117 8.078 1 91.62 127 VAL B O 1
ATOM 1988 N N . LEU B 1 128 ? -2.314 -2.881 6.285 1 92.12 128 LEU B N 1
ATOM 1989 C CA . LEU B 1 128 ? -2.633 -1.545 5.793 1 92.12 128 LEU B CA 1
ATOM 1990 C C . LEU B 1 128 ? -3.92 -1.023 6.426 1 92.12 128 LEU B C 1
ATOM 1992 O O . LEU B 1 128 ? -4.945 -1.705 6.406 1 92.12 128 LEU B O 1
ATOM 1996 N N . ALA B 1 129 ? -3.791 0.15 7.008 1 83.12 129 ALA B N 1
ATOM 1997 C CA . ALA B 1 129 ? -4.938 0.809 7.625 1 83.12 129 ALA B CA 1
ATOM 1998 C C . ALA B 1 129 ? -5.211 2.162 6.977 1 83.12 129 ALA B C 1
ATOM 2000 O O . ALA B 1 129 ? -4.277 2.9 6.648 1 83.12 129 ALA B O 1
ATOM 2001 N N . ALA B 1 130 ? -6.297 2.434 6.441 1 73.56 130 ALA B N 1
ATOM 2002 C CA . ALA B 1 130 ? -6.598 3.676 5.73 1 73.56 130 ALA B CA 1
ATOM 2003 C C . ALA B 1 130 ? -7.43 4.613 6.602 1 73.56 130 ALA B C 1
ATOM 2005 O O . ALA B 1 130 ? -7.328 5.836 6.477 1 73.56 130 ALA B O 1
ATOM 2006 N N . SER B 1 131 ? -8.414 4.121 7.328 1 59.34 131 SER B N 1
ATOM 2007 C CA . SER B 1 131 ? -9.492 5.043 7.691 1 59.34 131 SER B CA 1
ATOM 2008 C C . SER B 1 131 ? -9.078 5.941 8.852 1 59.34 131 SER B C 1
ATOM 2010 O O . SER B 1 131 ? -8.312 5.527 9.727 1 59.34 131 SER B O 1
ATOM 2012 N N . VAL B 1 132 ? -9.344 7.305 8.484 1 50.62 132 VAL B N 1
ATOM 2013 C CA . VAL B 1 132 ? -9.352 8.312 9.539 1 50.62 132 VAL B CA 1
ATOM 2014 C C . VAL B 1 132 ? -10.188 7.82 10.719 1 50.62 132 VAL B C 1
ATOM 2016 O O . VAL B 1 132 ? -9.812 8.023 11.883 1 50.62 132 VAL B O 1
ATOM 2019 N N . PHE B 1 133 ? -11.273 7.117 10.289 1 53.34 133 PHE B N 1
ATOM 2020 C CA . PHE B 1 133 ? -12.281 6.719 11.266 1 53.34 133 PHE B CA 1
ATOM 2021 C C . PHE B 1 133 ? -11.867 5.438 11.984 1 53.34 133 PHE B C 1
ATOM 2023 O O . PHE B 1 133 ? -12.305 5.18 13.102 1 53.34 133 PHE B O 1
ATOM 2030 N N . HIS B 1 134 ? -11.227 4.555 11.156 1 53.22 134 HIS B N 1
ATOM 2031 C CA . HIS B 1 134 ? -10.773 3.357 11.852 1 53.22 134 HIS B CA 1
ATOM 2032 C C . HIS B 1 134 ? -10.062 3.713 13.156 1 53.22 134 HIS B C 1
ATOM 2034 O O . HIS B 1 134 ? -10.227 3.025 14.164 1 53.22 134 HIS B O 1
ATOM 2040 N N . PHE B 1 135 ? -9.531 4.766 13.008 1 50.59 135 PHE B N 1
ATOM 2041 C CA . PHE B 1 135 ? -8.719 5.078 14.18 1 50.59 135 PHE B CA 1
ATOM 2042 C C . PHE B 1 135 ? -9.5 5.926 15.172 1 50.59 135 PHE B C 1
ATOM 2044 O O . PHE B 1 135 ? -9.18 5.961 16.359 1 50.59 135 PHE B O 1
ATOM 2051 N N . ARG B 1 136 ? -10.625 6.52 14.656 1 46 136 ARG B N 1
ATOM 2052 C CA . ARG B 1 136 ? -11.5 7.176 15.625 1 46 136 ARG B CA 1
ATOM 2053 C C . ARG B 1 136 ? -12.242 6.148 16.484 1 46 136 ARG B C 1
ATOM 2055 O O . ARG B 1 136 ? -12.445 6.359 17.672 1 46 136 ARG B O 1
ATOM 2062 N N . GLU B 1 137 ? -12.891 5.234 15.812 1 44.06 137 GLU B N 1
ATOM 2063 C CA . GLU B 1 137 ? -13.773 4.309 16.516 1 44.06 137 GLU B CA 1
ATOM 2064 C C . GLU B 1 137 ? -12.969 3.246 17.266 1 44.06 137 GLU B C 1
ATOM 2066 O O . GLU B 1 137 ? -13.484 2.602 18.188 1 44.06 137 GLU B O 1
ATOM 2071 N N . LEU B 1 138 ? -11.984 2.748 16.828 1 41.53 138 LEU B N 1
ATOM 2072 C CA . LEU B 1 138 ? -11.375 1.599 17.484 1 41.53 138 LEU B CA 1
ATOM 2073 C C . LEU B 1 138 ? -10.688 2.02 18.781 1 41.53 138 LEU B C 1
ATOM 2075 O O . LEU B 1 138 ? -9.844 2.924 18.781 1 41.53 138 LEU B O 1
ATOM 2079 N N . THR B 1 139 ? -11.5 1.819 19.844 1 39.69 139 THR B N 1
ATOM 2080 C CA . THR B 1 139 ? -10.953 2.068 21.172 1 39.69 139 THR B CA 1
ATOM 2081 C C . THR B 1 139 ? -9.688 1.248 21.406 1 39.69 139 THR B C 1
ATOM 2083 O O . THR B 1 139 ? -9.508 0.193 20.797 1 39.69 139 THR B O 1
ATOM 2086 N N . ILE B 1 140 ? -8.648 1.847 22.078 1 37.09 140 ILE B N 1
ATOM 2087 C CA . ILE B 1 140 ? -7.402 1.273 22.578 1 37.09 140 ILE B CA 1
ATOM 2088 C C . ILE B 1 140 ? -7.691 -0.043 23.297 1 37.09 140 ILE B C 1
ATOM 2090 O O . ILE B 1 140 ? -6.969 -1.025 23.125 1 37.09 140 ILE B O 1
ATOM 2094 N N . GLY B 1 141 ? -8.617 -0.108 24 1 41.12 141 GLY B N 1
ATOM 2095 C CA . GLY B 1 141 ? -8.977 -1.257 24.828 1 41.12 141 GLY B CA 1
ATOM 2096 C C . GLY B 1 141 ? -9.289 -2.496 24 1 41.12 141 GLY B C 1
ATOM 2097 O O . GLY B 1 141 ? -8.891 -3.604 24.375 1 41.12 141 GLY B O 1
ATOM 2098 N N . GLN B 1 142 ? -9.867 -2.262 22.875 1 42.34 142 GLN B N 1
ATOM 2099 C CA . GLN B 1 142 ? -10.273 -3.43 22.109 1 42.34 142 GLN B CA 1
ATOM 2100 C C . GLN B 1 142 ? -9.078 -4.066 21.406 1 42.34 142 GLN B C 1
ATOM 2102 O O . GLN B 1 142 ? -8.992 -5.293 21.297 1 42.34 142 GLN B O 1
ATOM 2107 N N . VAL B 1 143 ? -8.172 -3.268 20.969 1 39.56 143 VAL B N 1
ATOM 2108 C CA . VAL B 1 143 ? -6.996 -3.844 20.328 1 39.56 143 VAL B CA 1
ATOM 2109 C C . VAL B 1 143 ? -6.129 -4.539 21.375 1 39.56 143 VAL B C 1
ATOM 2111 O O . VAL B 1 143 ? -5.656 -5.656 21.156 1 39.56 143 VAL B O 1
ATOM 2114 N N . LYS B 1 144 ? -5.922 -3.936 22.438 1 39.5 144 LYS B N 1
ATOM 2115 C CA . LYS B 1 144 ? -5.211 -4.613 23.516 1 39.5 144 LYS B CA 1
ATOM 2116 C C . LYS B 1 144 ? -5.91 -5.906 23.906 1 39.5 144 LYS B C 1
ATOM 2118 O O . LYS B 1 144 ? -5.262 -6.934 24.125 1 39.5 144 LYS B O 1
ATOM 2123 N N . ALA B 1 145 ? -7.09 -5.914 24.062 1 44.56 145 ALA B N 1
ATOM 2124 C CA . ALA B 1 145 ? -7.82 -7.113 24.469 1 44.56 145 ALA B CA 1
ATOM 2125 C C . ALA B 1 145 ? -7.695 -8.211 23.422 1 44.56 145 ALA B C 1
ATOM 2127 O O . ALA B 1 145 ? -7.539 -9.391 23.766 1 44.56 145 ALA B O 1
ATOM 2128 N N . ALA B 1 146 ? -7.609 -7.871 22.266 1 41.56 146 ALA B N 1
ATOM 2129 C CA . ALA B 1 146 ? -7.492 -8.852 21.188 1 41.56 146 ALA B CA 1
ATOM 2130 C C . ALA B 1 146 ? -6.066 -9.391 21.094 1 41.56 146 ALA B C 1
ATOM 2132 O O . ALA B 1 146 ? -5.859 -10.586 20.875 1 41.56 146 ALA B O 1
ATOM 2133 N N . MET B 1 147 ? -5.117 -8.539 21.156 1 41.5 147 MET B N 1
ATOM 2134 C CA . MET B 1 147 ? -3.725 -8.984 21.125 1 41.5 147 MET B CA 1
ATOM 2135 C C . MET B 1 147 ? -3.367 -9.742 22.391 1 41.5 147 MET B C 1
ATOM 2137 O O . MET B 1 147 ? -2.605 -10.711 22.344 1 41.5 147 MET B O 1
ATOM 2141 N N . ALA B 1 148 ? -3.621 -9.234 23.531 1 43.06 148 ALA B N 1
ATOM 2142 C CA . ALA B 1 148 ? -3.473 -10.016 24.75 1 43.06 148 ALA B CA 1
ATOM 2143 C C . ALA B 1 148 ? -4.152 -11.375 24.625 1 43.06 148 ALA B C 1
ATOM 2145 O O . ALA B 1 148 ? -3.676 -12.375 25.172 1 43.06 148 ALA B O 1
ATOM 2146 N N . ALA B 1 149 ? -5.16 -11.352 24 1 42.34 149 ALA B N 1
ATOM 2147 C CA . ALA B 1 149 ? -5.816 -12.648 23.797 1 42.34 149 ALA B CA 1
ATOM 2148 C C . ALA B 1 149 ? -5 -13.539 22.875 1 42.34 149 ALA B C 1
ATOM 2150 O O . ALA B 1 149 ? -4.973 -14.758 23.031 1 42.34 149 ALA B O 1
ATOM 2151 N N . GLU B 1 150 ? -4.246 -12.906 21.875 1 39.66 150 GLU B N 1
ATOM 2152 C CA . GLU B 1 150 ? -3.463 -13.734 20.969 1 39.66 150 GLU B CA 1
ATOM 2153 C C . GLU B 1 150 ? -2.027 -13.898 21.453 1 39.66 150 GLU B C 1
ATOM 2155 O O . GLU B 1 150 ? -1.322 -14.82 21.047 1 39.66 150 GLU B O 1
ATOM 2160 N N . GLY B 1 151 ? -1.342 -13.062 22.062 1 38.22 151 GLY B N 1
ATOM 2161 C CA . GLY B 1 151 ? -0.044 -13.297 22.672 1 38.22 151 GLY B CA 1
ATOM 2162 C C . GLY B 1 151 ? -0.052 -14.438 23.672 1 38.22 151 GLY B C 1
ATOM 2163 O O . GLY B 1 151 ? 0.934 -14.656 24.375 1 38.22 151 GLY B O 1
ATOM 2164 N N . ASN B 1 152 ? -0.923 -15.172 24.062 1 36.09 152 ASN B N 1
ATOM 2165 C CA . ASN B 1 152 ? -0.55 -16.312 24.891 1 36.09 152 ASN B CA 1
ATOM 2166 C C . ASN B 1 152 ? 0.634 -17.078 24.297 1 36.09 152 ASN B C 1
ATOM 2168 O O . ASN B 1 152 ? 1.352 -17.766 25.016 1 36.09 152 ASN B O 1
ATOM 2172 N N . THR B 1 153 ? 0.675 -17.547 23.016 1 29.48 153 THR B N 1
ATOM 2173 C CA . THR B 1 153 ? 1.646 -18.625 22.875 1 29.48 153 THR B CA 1
ATOM 2174 C C . THR B 1 153 ? 3.055 -18.062 22.703 1 29.48 153 THR B C 1
ATOM 2176 O O . THR B 1 153 ? 3.986 -18.812 22.375 1 29.48 153 THR B O 1
ATOM 2179 N N . VAL B 1 154 ? 3.471 -16.797 22.75 1 26.3 154 VAL B N 1
ATOM 2180 C CA . VAL B 1 154 ? 4.93 -16.75 22.766 1 26.3 154 VAL B CA 1
ATOM 2181 C C . VAL B 1 154 ? 5.434 -17.031 24.188 1 26.3 154 VAL B C 1
ATOM 2183 O O . VAL B 1 154 ? 5.215 -16.234 25.094 1 26.3 154 VAL B O 1
ATOM 2186 N N . ARG B 1 155 ? 5.238 -18.25 24.734 1 20.16 155 ARG B N 1
ATOM 2187 C CA . ARG B 1 155 ? 6.16 -18.625 25.812 1 20.16 155 ARG B CA 1
ATOM 2188 C C . ARG B 1 155 ? 7.602 -18.641 25.312 1 20.16 155 ARG B C 1
ATOM 2190 O O . ARG B 1 155 ? 7.867 -19 24.156 1 20.16 155 ARG B O 1
#

Foldseek 3Di:
DCLPPVPDLQVLLVCCVVVNLQVAEAEFEKEADDPPDDADPLRMFGADPLRPGTDNHDRLVSLLSSQVSRHQEYEYAYSVQAPVLQAFPLSVLLSNQVRHDHAYETHHNNNELLRWVSSVVSRHPHYDDDDPCNVVPHDPVVNVVNVVVVPPPPD/DVLDPVPDLQVLLVCCVVVNLLVAEAEFEKEADDPPDDADPLRMFGADPLRPGTDNHDRLVSLLSSQVSRHQEYEYAYSPQAPVLQAFPLSVLLSNQVRHDHAYETHHNNNELLRWVSSVVSRHPHYDDDDPVNVVPHDPVVNVVNVVVVPVPPD

pLDDT: mean 78.45, std 22.49, range [19.64, 98.75]

Sequence (310 aa):
MNTAAIARPDLLADMATQFGSQCIVLSVDARKVPVGSSPTPSGWEVTTHGGRRGTGIDAVEWAARGADLGVGEILLNSMDADGTKAGFDLAMLRAVRAAVTVPVIASGGAGNVDHFAPAVAAGADAVLAASVFHFRELTIGQVKAAMAAEGNTVRMNTAAIARPDLLADMATQFGSQCIVLSVDARKVPVGSSPTPSGWEVTTHGGRRGTGIDAVEWAARGADLGVGEILLNSMDADGTKAGFDLAMLRAVRAAVTVPVIASGGAGNVDHFAPAVAAGADAVLAASVFHFRELTIGQVKAAMAAEGNTVR

Nearest PDB structures (foldseek):
  2lle-assembly1_A  TM=8.522E-01  e=6.130E-15  Thermotoga maritima
  6ymu-assembly1_A  TM=8.361E-01  e=3.778E-14  Thermotoga maritima
  3zr4-assembly2_C  TM=8.380E-01  e=4.283E-14  Thermotoga maritima
  4ewn-assembly1_D  TM=8.253E-01  e=5.505E-14  Thermotoga maritima
  5d2t-assembly1_A  TM=8.352E-01  e=1.168E-13  synthetic construct

Organism: NCBI:txid1299332

Secondary structure (DSSP, 8-state):
-----S--THHHHHHHHHH-GGGEEEEEEEEEPPTTSPPPSSSEEEEEGGGTEEEEEEHHHHHHHHHHHT-SEEEEEETTTTTT-S---HHHHHHHHHH--S-EEEES---SGGGHHHHHHTT-SEEEE--SSHHHHS-HHHHHHHHHHHGGG--/-----S--HHHHHHHHHHH-GGGEEEEEEEEEPPTTSPPPSSSEEEEEGGGTEEEEEEHHHHHHHHHHHT-SEEEEEETTTTTT-S---HHHHHHHHHH--S-EEEES---SGGGHHHHHHTT-SEEEE--TTHHHHS-HHHHHHHHHHHGGG--

Radius of gyration: 18.89 Å; Cα contacts (8 Å, |Δi|>4): 711; chains: 2; bounding box: 49×50×50 Å